Protein AF-A0A950HBX5-F1 (afdb_monomer_lite)

Secondary structure (DSSP, 8-state):
-EEEEEEE-SEEEETTEEEESEEEEEEE-PPTT----TT-EEEEEEEEE--B-TT-TTTTTB--EEEEEEEEETT-EEEEETTS-PPTTSPPPBSSPPPPPSSSEEEEEEEEE-TTT--BB----EEEEEEEEEETTEEEEEE-EE--B-TTSPTTPBPPEEE-TTT--EEE--S--TTSBPPP-S--EEEEEPBBSSSSSPB--EEEEE-SS--TTSB---EEEEEEEEETT--EEEEEEEEBSEEEEEHHHH-TT-BHHHHSSSEEEEEE----

Radius of gyration: 19.83 Å; chains: 1; bounding box: 47×41×53 Å

Structure (mmCIF, N/CA/C/O backbone):
data_AF-A0A950HBX5-F1
#
_entry.id   AF-A0A950HBX5-F1
#
loop_
_atom_site.group_PDB
_atom_site.id
_atom_site.type_symbol
_atom_site.label_atom_id
_atom_site.label_alt_id
_atom_site.label_comp_id
_atom_site.label_asym_id
_atom_site.label_entity_id
_atom_site.label_seq_id
_atom_site.pdbx_PDB_ins_code
_atom_site.Cartn_x
_atom_site.Cartn_y
_atom_site.Cartn_z
_atom_site.occupancy
_atom_site.B_iso_or_equiv
_atom_site.auth_seq_id
_atom_site.auth_comp_id
_atom_site.auth_asym_id
_atom_site.auth_atom_id
_atom_site.pdbx_PDB_model_num
ATOM 1 N N . MET A 1 1 ? -4.683 -5.533 9.668 1.00 95.00 1 MET A N 1
ATOM 2 C CA . MET A 1 1 ? -4.467 -4.352 8.797 1.00 95.00 1 MET A CA 1
ATOM 3 C C . MET A 1 1 ? -4.534 -4.767 7.333 1.00 95.00 1 MET A C 1
ATOM 5 O O . MET A 1 1 ? -4.384 -5.947 7.041 1.00 95.00 1 MET A O 1
ATOM 9 N N . ILE A 1 2 ? -4.772 -3.819 6.427 1.00 97.50 2 ILE A N 1
ATOM 10 C CA . ILE A 1 2 ? -4.785 -4.002 4.976 1.00 97.50 2 ILE A CA 1
ATOM 11 C C . ILE A 1 2 ? -4.008 -2.876 4.276 1.00 97.50 2 ILE A C 1
ATOM 13 O O . ILE A 1 2 ? -4.038 -1.735 4.736 1.00 97.50 2 ILE A O 1
ATOM 17 N N . VAL A 1 3 ? -3.317 -3.197 3.181 1.00 97.12 3 VAL A N 1
ATOM 18 C CA . VAL A 1 3 ? -2.520 -2.256 2.378 1.00 97.12 3 VAL A CA 1
ATOM 19 C C . VAL A 1 3 ? -2.940 -2.329 0.913 1.00 97.12 3 VAL A C 1
ATOM 21 O O . VAL A 1 3 ? -2.973 -3.405 0.317 1.00 97.12 3 VAL A O 1
ATOM 24 N N . PHE A 1 4 ? -3.208 -1.176 0.314 1.00 97.88 4 PHE A N 1
ATOM 25 C CA . PHE A 1 4 ? -3.409 -1.002 -1.119 1.00 97.88 4 PHE A CA 1
ATOM 26 C C . PHE A 1 4 ? -2.184 -0.268 -1.674 1.00 97.88 4 PHE A C 1
ATOM 28 O O . PHE A 1 4 ? -2.077 0.943 -1.476 1.00 97.88 4 PHE A O 1
ATOM 35 N N . PRO A 1 5 ? -1.253 -0.967 -2.346 1.00 95.62 5 PRO A N 1
ATOM 36 C CA . PRO A 1 5 ? 0.072 -0.431 -2.659 1.00 95.62 5 PRO A CA 1
ATOM 37 C C . PRO A 1 5 ? 0.081 0.748 -3.636 1.00 95.62 5 PRO A C 1
ATOM 39 O O . PRO A 1 5 ? 1.098 1.430 -3.738 1.00 95.62 5 PRO A O 1
ATOM 42 N N . LYS A 1 6 ? -1.008 0.990 -4.378 1.00 96.00 6 LYS A N 1
ATOM 43 C CA . LYS A 1 6 ? -1.057 2.062 -5.372 1.00 96.00 6 LYS A CA 1
ATOM 44 C C . LYS A 1 6 ? -2.466 2.596 -5.595 1.00 96.00 6 LYS A C 1
ATOM 46 O O . LYS A 1 6 ? -3.339 1.866 -6.037 1.00 96.00 6 LYS A O 1
ATOM 51 N N . PHE A 1 7 ? -2.657 3.898 -5.461 1.00 96.12 7 PHE A N 1
ATOM 52 C CA . PHE A 1 7 ? -3.798 4.592 -6.052 1.00 96.12 7 PHE A CA 1
ATOM 53 C C . PHE A 1 7 ? -3.341 5.611 -7.097 1.00 96.12 7 PHE A C 1
ATOM 55 O O . PHE A 1 7 ? -2.189 6.042 -7.134 1.00 96.12 7 PHE A O 1
ATOM 62 N N . ILE A 1 8 ? -4.276 6.003 -7.953 1.00 95.38 8 ILE A N 1
ATOM 63 C CA . ILE A 1 8 ? -4.164 7.064 -8.941 1.00 95.38 8 ILE A CA 1
ATOM 64 C C . ILE A 1 8 ? -5.437 7.903 -8.832 1.00 95.38 8 ILE A C 1
ATOM 66 O O . ILE A 1 8 ? -6.550 7.396 -8.985 1.00 95.38 8 ILE A O 1
ATOM 70 N N . ARG A 1 9 ? -5.276 9.199 -8.583 1.00 95.12 9 ARG A N 1
ATOM 71 C CA . ARG A 1 9 ? -6.380 10.160 -8.610 1.00 95.12 9 ARG A CA 1
ATOM 72 C C . ARG A 1 9 ? -6.791 10.522 -10.025 1.00 95.12 9 ARG A C 1
ATOM 74 O O . ARG A 1 9 ? -6.014 10.417 -10.975 1.00 95.12 9 ARG A O 1
ATOM 81 N N . GLY A 1 10 ? -7.997 11.047 -10.132 1.00 95.25 10 GLY A N 1
ATOM 82 C CA . GLY A 1 10 ? -8.627 11.523 -11.341 1.00 95.25 10 GLY A CA 1
ATOM 83 C C . GLY A 1 10 ? -9.557 10.484 -11.945 1.00 95.25 10 GLY A C 1
ATOM 84 O O . GLY A 1 10 ? -9.660 9.337 -11.514 1.00 95.25 10 GLY A O 1
ATOM 85 N N . THR A 1 11 ? -10.202 10.887 -13.030 1.00 95.19 11 THR A N 1
ATOM 86 C CA . THR A 1 11 ? -11.110 10.033 -13.788 1.00 95.19 11 THR A CA 1
ATOM 87 C C . THR A 1 11 ? -10.543 9.712 -15.167 1.00 95.19 11 THR A C 1
ATOM 89 O O . THR A 1 11 ? -9.654 10.393 -15.690 1.00 95.19 11 THR A O 1
ATOM 92 N N . VAL A 1 12 ? -11.053 8.637 -15.755 1.00 95.19 12 VAL A N 1
ATOM 93 C CA . VAL A 1 12 ? -10.886 8.270 -17.160 1.00 95.19 12 VAL A CA 1
ATOM 94 C C . VAL A 1 12 ? -12.251 7.954 -17.748 1.00 95.19 12 VAL A C 1
ATOM 96 O O . VAL A 1 12 ? -13.126 7.418 -17.073 1.00 95.19 12 VAL A O 1
ATOM 99 N N . THR A 1 13 ? -12.441 8.278 -19.020 1.00 94.94 13 THR A N 1
ATOM 100 C CA . THR A 1 13 ? -13.672 7.928 -19.727 1.00 94.94 13 THR A CA 1
ATOM 101 C C . THR A 1 13 ? -13.562 6.502 -20.249 1.00 94.94 13 THR A C 1
ATOM 103 O O . THR A 1 13 ? -12.791 6.263 -21.172 1.00 94.94 13 THR A O 1
ATOM 106 N N . VAL A 1 14 ? -14.336 5.574 -19.695 1.00 91.06 14 VAL A N 1
ATOM 107 C CA . VAL A 1 14 ? -14.451 4.187 -20.174 1.00 91.06 14 VAL A CA 1
ATOM 108 C C . VAL A 1 14 ? -15.831 4.031 -20.792 1.00 91.06 14 VAL A C 1
ATOM 110 O O . VAL A 1 14 ? -16.825 4.352 -20.148 1.00 91.06 14 VAL A O 1
ATOM 113 N N . ASP A 1 15 ? -15.894 3.633 -22.063 1.00 89.88 15 ASP A N 1
ATOM 114 C CA . ASP A 1 15 ? -17.153 3.465 -22.809 1.00 89.88 15 ASP A CA 1
ATOM 115 C C . ASP A 1 15 ? -18.103 4.680 -22.726 1.00 89.88 15 ASP A C 1
ATOM 117 O O . ASP A 1 15 ? -19.323 4.558 -22.650 1.00 89.88 15 ASP A O 1
ATOM 121 N N . GLY A 1 16 ? -17.532 5.890 -22.727 1.00 89.56 16 GLY A N 1
ATOM 122 C CA . GLY A 1 16 ? -18.283 7.147 -22.631 1.00 89.56 16 GLY A CA 1
ATOM 123 C C . GLY A 1 16 ? -18.672 7.569 -21.208 1.00 89.56 16 GLY A C 1
ATOM 124 O O . GLY A 1 16 ? -19.253 8.640 -21.043 1.00 89.56 16 GLY A O 1
ATOM 125 N N . VAL A 1 17 ? -18.315 6.791 -20.182 1.00 90.75 17 VAL A N 1
ATOM 126 C CA . VAL A 1 17 ? -18.619 7.068 -18.770 1.00 90.75 17 VAL A CA 1
ATOM 127 C C . VAL A 1 17 ? -17.358 7.483 -18.016 1.00 90.75 17 VAL A C 1
ATOM 129 O O . VAL A 1 17 ? -16.352 6.772 -18.008 1.00 90.75 17 VAL A O 1
ATOM 132 N N . ALA A 1 18 ? -17.410 8.638 -17.348 1.00 92.81 18 ALA A N 1
ATOM 133 C CA . ALA A 1 18 ? -16.345 9.067 -16.448 1.00 92.81 18 ALA A CA 1
ATOM 134 C C . ALA A 1 18 ? -16.272 8.120 -15.242 1.00 92.81 18 ALA A C 1
ATOM 136 O O . ALA A 1 18 ? -17.212 8.020 -14.456 1.00 92.81 18 ALA A O 1
ATOM 137 N N . THR A 1 19 ? -15.147 7.428 -15.115 1.00 93.69 19 THR A N 1
ATOM 138 C CA . THR A 1 19 ? -14.901 6.391 -14.113 1.00 93.69 19 THR A CA 1
ATOM 139 C C . THR A 1 19 ? -13.634 6.743 -13.332 1.00 93.69 19 THR A C 1
ATOM 141 O O . THR A 1 19 ? -12.687 7.247 -13.941 1.00 93.69 19 THR A O 1
ATOM 144 N N . PRO A 1 20 ? -13.559 6.498 -12.012 1.00 95.81 20 PRO A N 1
ATOM 145 C CA . PRO A 1 20 ? -12.334 6.731 -11.254 1.00 95.81 20 PRO A CA 1
ATOM 146 C C . PRO A 1 20 ? -11.140 5.949 -11.816 1.00 95.81 20 PRO A C 1
ATOM 148 O O . PRO A 1 20 ? -11.266 4.782 -12.209 1.00 95.81 20 PRO A O 1
ATOM 151 N N . ARG A 1 21 ? -9.963 6.581 -11.811 1.00 96.81 21 ARG A N 1
ATOM 152 C CA . ARG A 1 21 ? -8.683 5.930 -12.128 1.00 96.81 21 ARG A CA 1
ATOM 153 C C . ARG A 1 21 ? -8.312 4.875 -11.100 1.00 96.81 21 ARG A C 1
ATOM 155 O O . ARG A 1 21 ? -7.660 3.903 -11.462 1.00 96.81 21 ARG A O 1
ATOM 162 N N . THR A 1 22 ? -8.767 5.033 -9.862 1.00 97.38 22 THR A N 1
ATOM 163 C CA . THR A 1 22 ? -8.689 4.000 -8.834 1.00 97.38 22 THR A CA 1
ATOM 164 C C . THR A 1 22 ? -10.029 3.831 -8.153 1.00 97.38 22 THR A C 1
ATOM 166 O O . THR A 1 22 ? -10.602 4.783 -7.625 1.00 97.38 22 THR A O 1
ATOM 169 N N . GLU A 1 23 ? -10.495 2.595 -8.145 1.00 97.00 23 GLU A N 1
ATOM 170 C CA . GLU A 1 23 ? -11.646 2.131 -7.388 1.00 97.00 23 GLU A CA 1
ATOM 171 C C . GLU A 1 23 ? -11.140 1.118 -6.368 1.00 97.00 23 GLU A C 1
ATOM 173 O O . GLU A 1 23 ? -10.438 0.182 -6.740 1.00 97.00 23 GLU A O 1
ATOM 178 N N . ILE A 1 24 ? -11.428 1.357 -5.094 1.00 98.19 24 ILE A N 1
ATOM 179 C CA . ILE A 1 24 ? -10.986 0.540 -3.967 1.00 98.19 24 ILE A CA 1
ATOM 180 C C . ILE A 1 24 ? -12.208 -0.117 -3.359 1.00 98.19 24 ILE A C 1
ATOM 182 O O . ILE A 1 24 ? -13.165 0.567 -2.992 1.00 98.19 24 ILE A O 1
ATOM 186 N N . GLU A 1 25 ? -12.137 -1.431 -3.206 1.00 97.56 25 GLU A N 1
ATOM 187 C CA . GLU A 1 25 ? -13.102 -2.216 -2.464 1.00 97.56 25 GLU A CA 1
ATOM 188 C C . GLU A 1 25 ? -12.449 -2.759 -1.192 1.00 97.56 25 GLU A C 1
ATOM 190 O O . GLU A 1 25 ? -11.416 -3.431 -1.228 1.00 97.56 25 GLU A O 1
ATOM 195 N N . VAL A 1 26 ? -13.081 -2.495 -0.049 1.00 97.88 26 VAL A N 1
ATOM 196 C CA . VAL A 1 26 ? -12.752 -3.144 1.220 1.00 97.88 26 VAL A CA 1
ATOM 197 C C . VAL A 1 26 ? -13.919 -4.006 1.671 1.00 97.88 26 VAL A C 1
ATOM 199 O O . VAL A 1 26 ? -15.072 -3.573 1.706 1.00 97.88 26 VAL A O 1
ATOM 202 N N . GLY A 1 27 ? -13.606 -5.237 2.043 1.00 97.19 27 GLY A N 1
ATOM 203 C CA . GLY A 1 27 ? -14.514 -6.178 2.664 1.00 97.19 27 GLY A CA 1
ATOM 204 C C . GLY A 1 27 ? -14.033 -6.589 4.048 1.00 97.19 27 GLY A C 1
ATOM 205 O O . GLY A 1 27 ? -12.861 -6.458 4.410 1.00 97.19 27 GLY A O 1
ATOM 206 N N . VAL A 1 28 ? -14.966 -7.127 4.820 1.00 97.50 28 VAL A N 1
ATOM 207 C CA . VAL A 1 28 ? -14.691 -7.680 6.143 1.00 97.50 28 VAL A CA 1
ATOM 208 C C . VAL A 1 28 ? -15.162 -9.122 6.170 1.00 97.50 28 VAL A C 1
ATOM 210 O O . VAL A 1 28 ? -16.315 -9.420 5.872 1.00 97.50 28 VAL A O 1
ATOM 213 N N . VAL A 1 29 ? -14.285 -10.023 6.584 1.00 96.81 29 VAL A N 1
ATOM 214 C CA . VAL A 1 29 ? -14.613 -11.409 6.914 1.00 96.81 29 VAL A CA 1
ATOM 215 C C . VAL A 1 29 ? -14.463 -11.620 8.414 1.00 96.81 29 VAL A C 1
ATOM 217 O O . VAL A 1 29 ? -13.740 -10.886 9.087 1.00 96.81 29 VAL A O 1
ATOM 220 N N . CYS A 1 30 ? -15.156 -12.618 8.959 1.00 96.44 30 CYS A N 1
ATOM 221 C CA . CYS A 1 30 ? -14.910 -13.006 10.341 1.00 96.44 30 CYS A CA 1
ATOM 222 C C . CYS A 1 30 ? -13.496 -13.609 10.451 1.00 96.44 30 CYS A C 1
ATOM 224 O O . CYS A 1 30 ? -13.203 -14.536 9.689 1.00 96.44 30 CYS A O 1
ATOM 226 N N . PRO A 1 31 ? -12.623 -13.115 11.352 1.00 95.81 31 PRO A N 1
ATOM 227 C CA . PRO A 1 31 ? -11.281 -13.663 11.513 1.00 95.81 31 PRO A CA 1
ATOM 228 C C . PRO A 1 31 ? -11.307 -15.164 11.824 1.00 95.81 31 PRO A C 1
ATOM 230 O O . PRO A 1 31 ? -12.209 -15.665 12.504 1.00 95.81 31 PRO A O 1
ATOM 233 N N . GLN A 1 32 ? -10.306 -15.897 11.339 1.00 92.56 32 GLN A N 1
ATOM 234 C CA . GLN A 1 32 ? -10.240 -17.345 11.525 1.00 92.56 32 GLN A CA 1
ATOM 235 C C . GLN A 1 32 ? -10.211 -17.712 13.019 1.00 92.56 32 GLN A C 1
ATOM 237 O O . GLN A 1 32 ? -9.460 -17.137 13.801 1.00 92.56 32 GLN A O 1
ATOM 242 N N . GLY A 1 33 ? -11.027 -18.692 13.417 1.00 90.69 33 GLY A N 1
ATOM 243 C CA . GLY A 1 33 ? -11.113 -19.146 14.811 1.00 90.69 33 GLY A CA 1
ATOM 244 C C . GLY A 1 33 ? -11.928 -18.234 15.735 1.00 90.69 33 GLY A C 1
ATOM 245 O O . GLY A 1 33 ? -12.054 -18.533 16.920 1.00 90.69 33 GLY A O 1
ATOM 246 N N . VAL A 1 34 ? -12.517 -17.157 15.208 1.00 93.81 34 VAL A N 1
ATOM 247 C CA . VAL A 1 34 ? -13.404 -16.248 15.941 1.00 93.81 34 VAL A CA 1
ATOM 248 C C . VAL A 1 34 ? -14.857 -16.525 15.550 1.00 93.81 34 VAL A C 1
ATOM 250 O O . VAL A 1 34 ? -15.155 -16.903 14.421 1.00 93.81 34 VAL A O 1
ATOM 253 N N . THR A 1 35 ? -15.784 -16.344 16.492 1.00 94.50 35 THR A N 1
ATOM 254 C CA . THR A 1 35 ? -17.222 -16.285 16.193 1.00 94.50 35 THR A CA 1
ATOM 255 C C . THR A 1 35 ? -17.649 -14.826 16.149 1.00 94.50 35 THR A C 1
ATOM 257 O O . THR A 1 35 ? -17.539 -14.127 17.155 1.00 94.50 35 THR A O 1
ATOM 260 N N . CYS A 1 36 ? -18.141 -14.372 15.000 1.00 94.44 36 CYS A N 1
ATOM 261 C CA . CYS A 1 36 ? -18.625 -13.008 14.823 1.00 94.44 36 CYS A CA 1
ATOM 262 C C . CYS A 1 36 ? -20.157 -12.993 14.774 1.00 94.44 36 CYS A C 1
ATOM 264 O O . CYS A 1 36 ? -20.738 -13.818 14.062 1.00 94.44 36 CYS A O 1
ATOM 266 N N . PRO A 1 37 ? -20.825 -12.065 15.478 1.00 94.06 37 PRO A N 1
ATOM 267 C CA . PRO A 1 37 ? -22.237 -11.799 15.256 1.00 94.06 37 PRO A CA 1
ATOM 268 C C . PRO A 1 37 ? -22.506 -11.399 13.804 1.00 94.06 37 PRO A C 1
ATOM 270 O O . PRO A 1 37 ? -21.704 -10.705 13.169 1.00 94.06 37 PRO A O 1
ATOM 273 N N . GLU A 1 38 ? -23.666 -11.805 13.294 1.00 88.94 38 GLU A N 1
ATOM 274 C CA . GLU A 1 38 ? -24.151 -11.335 12.001 1.00 88.94 38 GLU A CA 1
ATOM 275 C C . GLU A 1 38 ? -24.260 -9.804 12.015 1.00 88.94 38 GLU A C 1
ATOM 277 O O . GLU A 1 38 ? -24.690 -9.209 13.006 1.00 88.94 38 GLU A O 1
ATOM 282 N N . HIS A 1 39 ? -23.820 -9.162 10.931 1.00 91.00 39 HIS A N 1
ATOM 283 C CA . HIS A 1 39 ? -23.792 -7.704 10.795 1.00 91.00 39 HIS A CA 1
ATOM 284 C C . HIS A 1 39 ? -23.031 -6.953 11.901 1.00 91.00 39 HIS A C 1
ATOM 286 O O . HIS A 1 39 ? -23.275 -5.762 12.100 1.00 91.00 39 HIS A O 1
ATOM 292 N N . GLN A 1 40 ? -22.084 -7.597 12.599 1.00 94.94 40 GLN A N 1
ATOM 293 C CA . GLN A 1 40 ? -21.235 -6.900 13.566 1.00 94.94 40 GLN A CA 1
ATOM 294 C C . GLN A 1 40 ? -20.575 -5.680 12.892 1.00 94.94 40 GLN A C 1
ATOM 296 O O . GLN A 1 40 ? -19.853 -5.872 11.909 1.00 94.94 40 GLN A O 1
ATOM 301 N N . PRO A 1 41 ? -20.792 -4.449 13.396 1.00 95.88 41 PRO A N 1
ATOM 302 C CA . PRO A 1 41 ? -20.221 -3.251 12.801 1.00 95.88 41 PRO A CA 1
ATOM 303 C C . PRO A 1 41 ? -18.712 -3.201 13.044 1.00 95.88 41 PRO A C 1
ATOM 305 O O . PRO A 1 41 ? -18.248 -3.403 14.167 1.00 95.88 41 PRO A O 1
ATOM 308 N N . ILE A 1 42 ? -17.959 -2.896 11.991 1.00 97.50 42 ILE A N 1
ATOM 309 C CA . ILE A 1 42 ? -16.509 -2.723 11.996 1.00 97.50 42 ILE A CA 1
ATOM 310 C C . ILE A 1 42 ? -16.195 -1.297 11.543 1.00 97.50 42 ILE A C 1
ATOM 312 O O . ILE A 1 42 ? -16.573 -0.892 10.442 1.00 97.50 42 ILE A O 1
ATOM 316 N N . LYS A 1 43 ? -15.493 -0.550 12.400 1.00 98.06 43 LYS A N 1
ATOM 317 C CA . LYS A 1 43 ? -14.964 0.782 12.095 1.00 98.06 43 LYS A CA 1
ATOM 318 C C . LYS A 1 43 ? -13.508 0.643 11.656 1.00 98.06 43 LYS A C 1
ATOM 320 O O . LYS A 1 43 ? -12.679 0.129 12.406 1.00 98.06 43 LYS A O 1
ATOM 325 N N . ILE A 1 44 ? -13.209 1.074 10.440 1.00 98.25 44 ILE A N 1
ATOM 326 C CA . ILE A 1 44 ? -11.888 0.996 9.821 1.00 98.25 44 ILE A CA 1
ATOM 327 C C . ILE A 1 44 ? -11.356 2.418 9.697 1.00 98.25 44 ILE A C 1
ATOM 329 O O . ILE A 1 44 ? -12.029 3.269 9.120 1.00 98.25 44 ILE A O 1
ATOM 333 N N . ARG A 1 45 ? -10.160 2.668 10.222 1.00 97.62 45 ARG A N 1
ATOM 334 C CA . ARG A 1 45 ? -9.407 3.886 9.946 1.00 97.62 45 ARG A CA 1
ATOM 335 C C . ARG A 1 45 ? -8.508 3.652 8.749 1.00 97.62 45 ARG A C 1
ATOM 337 O O . ARG A 1 45 ? -7.810 2.640 8.702 1.00 97.62 45 ARG A O 1
ATOM 344 N N . PHE A 1 46 ? -8.541 4.582 7.811 1.00 97.19 46 PHE A N 1
ATOM 345 C CA . PHE A 1 46 ? -7.719 4.599 6.618 1.00 97.19 46 PHE A CA 1
ATOM 346 C C . PHE A 1 46 ? -6.835 5.838 6.582 1.00 97.19 46 PHE A C 1
ATOM 348 O O . PHE A 1 46 ? -7.250 6.906 7.026 1.00 97.19 46 PHE A O 1
ATOM 355 N N . HIS A 1 47 ? -5.653 5.684 5.991 1.00 94.19 47 HIS A N 1
ATOM 356 C CA . HIS A 1 47 ? -4.724 6.773 5.714 1.00 94.19 47 HIS A CA 1
ATOM 357 C C . HIS A 1 47 ? -4.356 6.755 4.237 1.00 94.19 47 HIS A C 1
ATOM 359 O O . HIS A 1 47 ? -3.782 5.777 3.745 1.00 94.19 47 HIS A O 1
ATOM 365 N N . TRP A 1 48 ? -4.679 7.839 3.530 1.00 95.50 48 TRP A N 1
ATOM 366 C CA . TRP A 1 48 ? -4.010 8.136 2.268 1.00 95.50 48 TRP A CA 1
ATOM 367 C C . TRP A 1 48 ? -2.577 8.519 2.581 1.00 95.50 48 TRP A C 1
ATOM 369 O O . TRP A 1 48 ? -2.382 9.447 3.357 1.00 95.50 48 TRP A O 1
ATOM 379 N N . VAL A 1 49 ? -1.602 7.857 1.964 1.00 93.12 49 VAL A N 1
ATOM 380 C CA . VAL A 1 49 ? -0.193 8.206 2.133 1.00 93.12 49 VAL A CA 1
ATOM 381 C C . VAL A 1 49 ? 0.395 8.623 0.798 1.00 93.12 49 VAL A C 1
ATOM 383 O O . VAL A 1 49 ? 0.348 7.893 -0.198 1.00 93.12 49 VAL A O 1
ATOM 386 N N . CYS A 1 50 ? 0.946 9.829 0.789 1.00 88.94 50 CYS A N 1
ATOM 387 C CA . CYS A 1 50 ? 1.579 10.423 -0.367 1.00 88.94 50 CYS A CA 1
ATOM 388 C C . CYS A 1 50 ? 3.090 10.236 -0.316 1.00 88.94 50 CYS A C 1
ATOM 390 O O . CYS A 1 50 ? 3.745 10.661 0.636 1.00 88.94 50 CYS A O 1
ATOM 392 N N . GLY A 1 51 ? 3.626 9.644 -1.381 1.00 75.75 51 GLY A N 1
ATOM 393 C CA . GLY A 1 51 ? 5.060 9.615 -1.626 1.00 75.75 51 GLY A CA 1
ATOM 394 C C . GLY A 1 51 ? 5.610 10.991 -1.977 1.00 75.75 51 GLY A C 1
ATOM 395 O O . GLY A 1 51 ? 4.880 11.896 -2.397 1.00 75.75 51 GLY A O 1
ATOM 396 N N . THR A 1 52 ? 6.917 11.135 -1.829 1.00 68.94 52 THR A N 1
ATOM 397 C CA . THR A 1 52 ? 7.656 12.336 -2.207 1.00 68.94 52 THR A CA 1
ATOM 398 C C . THR A 1 52 ? 9.030 11.932 -2.737 1.00 68.94 52 THR A C 1
ATOM 400 O O . THR A 1 52 ? 9.585 10.918 -2.334 1.00 68.94 52 THR A O 1
ATOM 403 N N . THR A 1 53 ? 9.564 12.718 -3.670 1.00 59.41 53 THR A N 1
ATOM 404 C CA . THR A 1 53 ? 10.889 12.507 -4.270 1.00 59.41 53 THR A CA 1
ATOM 405 C C . THR A 1 53 ? 11.861 13.562 -3.752 1.00 59.41 53 THR A C 1
ATOM 407 O O . THR A 1 53 ? 11.472 14.725 -3.596 1.00 59.41 53 THR A O 1
ATOM 410 N N . GLU A 1 54 ? 13.139 13.215 -3.593 1.00 54.12 54 GLU A N 1
ATOM 411 C CA . GLU A 1 54 ? 14.192 14.112 -3.080 1.00 54.12 54 GLU A CA 1
ATOM 412 C C . GLU A 1 54 ? 14.445 15.387 -3.906 1.00 54.12 54 GLU A C 1
ATOM 414 O O . GLU A 1 54 ? 15.106 16.315 -3.440 1.00 54.12 54 GLU A O 1
ATOM 419 N N . ALA A 1 55 ? 13.871 15.499 -5.108 1.00 52.56 55 ALA A N 1
ATOM 420 C CA . ALA A 1 55 ? 14.068 16.631 -6.014 1.00 52.56 55 ALA A CA 1
ATOM 421 C C . ALA A 1 55 ? 13.664 18.012 -5.439 1.00 52.56 55 ALA A C 1
ATOM 423 O O . ALA A 1 55 ? 13.940 19.035 -6.067 1.00 52.56 55 ALA A O 1
ATOM 424 N N . ASN A 1 56 ? 13.030 18.081 -4.258 1.00 49.28 56 ASN A N 1
ATOM 425 C CA . ASN A 1 56 ? 12.681 19.340 -3.597 1.00 49.28 56 ASN A CA 1
ATOM 426 C C . ASN A 1 56 ? 12.984 19.347 -2.083 1.00 49.28 56 ASN A C 1
ATOM 428 O O . ASN A 1 56 ? 12.083 19.231 -1.254 1.00 49.28 56 ASN A O 1
ATOM 432 N N . LEU A 1 57 ? 14.256 19.559 -1.729 1.00 51.97 57 LEU A N 1
ATOM 433 C CA . LEU A 1 57 ? 14.818 19.547 -0.362 1.00 51.97 57 LEU A CA 1
ATOM 434 C C . LEU A 1 57 ? 14.050 20.354 0.708 1.00 51.97 57 LEU A C 1
ATOM 436 O O . LEU A 1 57 ? 14.190 20.079 1.896 1.00 51.97 57 LEU A O 1
ATOM 440 N N . ALA A 1 58 ? 13.250 21.356 0.329 1.00 50.75 58 ALA A N 1
ATOM 441 C CA . ALA A 1 58 ? 12.494 22.176 1.282 1.00 50.75 58 ALA A CA 1
ATOM 442 C C . ALA A 1 58 ? 11.209 21.496 1.807 1.00 50.75 58 ALA A C 1
ATOM 444 O O . ALA A 1 58 ? 10.622 21.970 2.778 1.00 50.75 58 ALA A O 1
ATOM 445 N N . GLY A 1 59 ? 10.774 20.396 1.181 1.00 53.16 59 GLY A N 1
ATOM 446 C CA . GLY A 1 59 ? 9.592 19.625 1.581 1.00 53.16 59 GLY A CA 1
ATOM 447 C C . GLY A 1 59 ? 9.643 18.139 1.212 1.00 53.16 59 GLY A C 1
ATOM 448 O O . GLY A 1 59 ? 8.656 17.444 1.436 1.00 53.16 59 GLY A O 1
ATOM 449 N N . SER A 1 60 ? 10.763 17.645 0.668 1.00 62.81 60 SER A N 1
ATOM 450 C CA . SER A 1 60 ? 10.854 16.309 0.066 1.00 62.81 60 SER A CA 1
ATOM 451 C C . SER A 1 60 ? 10.814 15.155 1.052 1.00 62.81 60 SER A C 1
ATOM 453 O O . SER A 1 60 ? 10.689 14.025 0.606 1.00 62.81 60 SER A O 1
ATOM 455 N N . PHE A 1 61 ? 10.924 15.415 2.355 1.00 75.44 61 PHE A N 1
ATOM 456 C CA . PHE A 1 61 ? 10.921 14.373 3.386 1.00 75.44 61 PHE A CA 1
ATOM 457 C C . PHE A 1 61 ? 9.559 14.193 4.057 1.00 75.44 61 PHE A C 1
ATOM 459 O O . PHE A 1 61 ? 9.392 13.276 4.854 1.00 75.44 61 PHE A O 1
ATOM 466 N N . VAL A 1 62 ? 8.588 15.075 3.790 1.00 81.81 62 VAL A N 1
ATOM 467 C CA . VAL A 1 62 ? 7.286 15.020 4.461 1.00 81.81 62 VAL A CA 1
ATOM 468 C C . VAL A 1 62 ? 6.312 14.187 3.649 1.00 81.81 62 VAL A C 1
ATOM 470 O O . VAL A 1 62 ? 5.918 14.567 2.546 1.00 81.81 62 VAL A O 1
ATOM 473 N N . CYS A 1 63 ? 5.867 13.088 4.245 1.00 84.56 63 CYS A N 1
ATOM 474 C CA . CYS A 1 63 ? 4.839 12.238 3.670 1.00 84.56 63 CYS A CA 1
ATOM 475 C C . CYS A 1 63 ? 3.491 12.757 4.131 1.00 84.56 63 CYS A C 1
ATOM 477 O O . CYS A 1 63 ? 3.136 12.687 5.310 1.00 84.56 63 CYS A O 1
ATOM 479 N N . LYS A 1 64 ? 2.790 13.384 3.189 1.00 85.62 64 LYS A N 1
ATOM 480 C CA . LYS A 1 64 ? 1.461 13.922 3.440 1.00 85.62 64 LYS A CA 1
ATOM 481 C C . LYS A 1 64 ? 0.492 12.781 3.659 1.00 85.62 64 LYS A C 1
ATOM 483 O O . LYS A 1 64 ? 0.461 11.836 2.867 1.00 85.62 64 LYS A O 1
ATOM 488 N N . GLU A 1 65 ? -0.305 12.914 4.705 1.00 85.69 65 GLU A N 1
ATOM 489 C CA . GLU A 1 65 ? -1.297 11.917 5.057 1.00 85.69 65 GLU A CA 1
ATOM 490 C C . GLU A 1 65 ? -2.644 12.538 5.371 1.00 85.69 65 GLU A C 1
ATOM 492 O O . GLU A 1 65 ? -2.739 13.612 5.971 1.00 85.69 65 GLU A O 1
ATOM 497 N N . THR A 1 66 ? -3.697 11.834 4.970 1.00 91.44 66 THR A N 1
ATOM 498 C CA . THR A 1 66 ? -5.071 12.217 5.278 1.00 91.44 66 THR A CA 1
ATOM 499 C C . THR A 1 66 ? -5.846 11.023 5.787 1.00 91.44 66 THR A C 1
ATOM 501 O O . THR A 1 66 ? -6.036 10.032 5.074 1.00 91.44 66 THR A O 1
ATOM 504 N N . ASP A 1 67 ? -6.336 11.179 7.008 1.00 93.50 67 ASP A N 1
ATOM 505 C CA . ASP A 1 67 ? -7.064 10.155 7.732 1.00 93.50 67 ASP A CA 1
ATOM 506 C C . ASP A 1 67 ? -8.552 10.240 7.414 1.00 93.50 67 ASP A C 1
ATOM 508 O O . ASP A 1 67 ? -9.131 11.325 7.279 1.00 93.50 67 ASP A O 1
ATOM 512 N N . PHE A 1 68 ? -9.203 9.087 7.361 1.00 96.38 68 PHE A N 1
ATOM 513 C CA . PHE A 1 68 ? -10.654 9.004 7.337 1.00 96.38 68 PHE A CA 1
ATOM 514 C C . PHE A 1 68 ? -11.131 7.670 7.886 1.00 96.38 68 PHE A C 1
ATOM 516 O O . PHE A 1 68 ? -10.424 6.666 7.857 1.00 96.38 68 PHE A O 1
ATOM 523 N N . ASP A 1 69 ? -12.370 7.660 8.361 1.00 97.69 69 ASP A N 1
ATOM 524 C CA . ASP A 1 69 ? -12.992 6.456 8.884 1.00 97.69 69 ASP A CA 1
ATOM 525 C C . ASP A 1 69 ? -14.036 5.934 7.894 1.00 97.69 69 ASP A C 1
ATOM 527 O O . ASP A 1 69 ? -14.792 6.699 7.293 1.00 97.69 69 ASP A O 1
ATOM 531 N N . VAL A 1 70 ? -14.101 4.614 7.769 1.00 97.19 70 VAL A N 1
ATOM 532 C CA . VAL A 1 70 ? -15.121 3.884 7.020 1.00 97.19 70 VAL A CA 1
ATOM 533 C C . VAL A 1 70 ? -15.758 2.863 7.946 1.00 97.19 70 VAL A C 1
ATOM 535 O O . VAL A 1 70 ? -15.067 2.102 8.622 1.00 97.19 70 VAL A O 1
ATOM 538 N N . THR A 1 71 ? -17.083 2.801 7.945 1.00 97.06 71 THR A N 1
ATOM 539 C CA . THR A 1 71 ? -17.827 1.773 8.675 1.00 97.06 71 THR A CA 1
ATOM 540 C C . THR A 1 71 ? -18.424 0.765 7.705 1.00 97.06 71 THR A C 1
ATOM 542 O O . THR A 1 71 ? -19.075 1.127 6.726 1.00 97.06 71 THR A O 1
ATOM 545 N N . THR A 1 72 ? -18.243 -0.513 8.017 1.00 96.06 72 THR A N 1
ATOM 546 C CA . THR A 1 72 ? -18.912 -1.635 7.351 1.00 96.06 72 THR A CA 1
ATOM 547 C C . THR A 1 72 ? -19.321 -2.675 8.392 1.00 96.06 72 THR A C 1
ATOM 549 O O . THR A 1 72 ? -19.278 -2.400 9.590 1.00 96.06 72 THR A O 1
ATOM 552 N N . SER A 1 73 ? -19.745 -3.859 7.973 1.00 96.62 73 SER A N 1
ATOM 553 C CA . SER A 1 73 ? -20.035 -4.971 8.873 1.00 96.62 73 SER A CA 1
ATOM 554 C C . SER A 1 73 ? -19.256 -6.215 8.484 1.00 96.62 73 SER A C 1
ATOM 556 O O . SER A 1 73 ? -18.774 -6.316 7.360 1.00 96.62 73 SER A O 1
ATOM 558 N N . VAL A 1 74 ? -19.190 -7.204 9.371 1.00 96.44 74 VAL A N 1
ATOM 559 C CA . VAL A 1 74 ? -18.745 -8.553 8.991 1.00 96.44 74 VAL A CA 1
ATOM 560 C C . VAL A 1 74 ? -19.589 -9.062 7.814 1.00 96.44 74 VAL A C 1
ATOM 562 O O . VAL A 1 74 ? -20.811 -8.915 7.811 1.00 96.44 74 VAL A O 1
ATOM 565 N N . PHE A 1 75 ? -18.908 -9.586 6.792 1.00 95.00 75 PHE A N 1
ATOM 566 C CA . PHE A 1 75 ? -19.415 -9.948 5.459 1.00 95.00 75 PHE A CA 1
ATOM 567 C C . PHE A 1 75 ? -19.971 -8.788 4.617 1.00 95.00 75 PHE A C 1
ATOM 569 O O . PHE A 1 75 ? -20.540 -9.008 3.549 1.00 95.00 75 PHE A O 1
ATOM 576 N N . GLY A 1 76 ? -19.784 -7.551 5.075 1.00 94.50 76 GLY A N 1
ATOM 577 C CA . GLY A 1 76 ? -20.071 -6.333 4.333 1.00 94.50 76 GLY A CA 1
ATOM 578 C C . GLY A 1 76 ? -18.911 -5.917 3.430 1.00 94.50 76 GLY A C 1
ATOM 579 O O . GLY A 1 76 ? -17.774 -6.377 3.577 1.00 94.50 76 GLY A O 1
ATOM 580 N N . LYS A 1 77 ? -19.225 -5.021 2.491 1.00 94.50 77 LYS A N 1
ATOM 581 C CA . LYS A 1 77 ? -18.277 -4.404 1.561 1.00 94.50 77 LYS A CA 1
ATOM 582 C C . LYS A 1 77 ? -18.533 -2.909 1.447 1.00 94.50 77 LYS A C 1
ATOM 584 O O . LYS A 1 77 ? -19.668 -2.460 1.605 1.00 94.50 77 LYS A O 1
ATOM 589 N N . VAL A 1 78 ? -17.480 -2.154 1.169 1.00 95.94 78 VAL A N 1
ATOM 590 C CA . VAL A 1 78 ? -17.531 -0.721 0.881 1.00 95.94 78 VAL A CA 1
ATOM 591 C C . VAL A 1 78 ? -16.628 -0.440 -0.307 1.00 95.94 78 VAL A C 1
ATOM 593 O O . VAL A 1 78 ? -15.514 -0.954 -0.368 1.00 95.94 78 VAL A O 1
ATOM 596 N N . VAL A 1 79 ? -17.111 0.396 -1.224 1.00 97.00 79 VAL A N 1
ATOM 597 C CA . VAL A 1 79 ? -16.374 0.813 -2.418 1.00 97.00 79 VAL A CA 1
ATOM 598 C C . VAL A 1 79 ? -16.199 2.329 -2.393 1.00 97.00 79 VAL A C 1
ATOM 600 O O . VAL A 1 79 ? -17.164 3.060 -2.161 1.00 97.00 79 VAL A O 1
ATOM 603 N N . PHE A 1 80 ? -14.980 2.811 -2.626 1.00 97.38 80 PHE A N 1
ATOM 604 C CA . PHE A 1 80 ? -14.647 4.238 -2.679 1.00 97.38 80 PHE A CA 1
ATOM 605 C C . PHE A 1 80 ? -13.477 4.523 -3.634 1.00 97.38 80 PHE A C 1
ATOM 607 O O . PHE A 1 80 ? -12.903 3.612 -4.222 1.00 97.38 80 PHE A O 1
ATOM 614 N N . ASN A 1 81 ? -13.145 5.801 -3.842 1.00 96.75 81 ASN A N 1
ATOM 615 C CA . ASN A 1 81 ? -12.046 6.235 -4.712 1.00 96.75 81 ASN A CA 1
ATOM 616 C C . ASN A 1 81 ? -11.160 7.285 -4.028 1.00 96.75 81 ASN A C 1
ATOM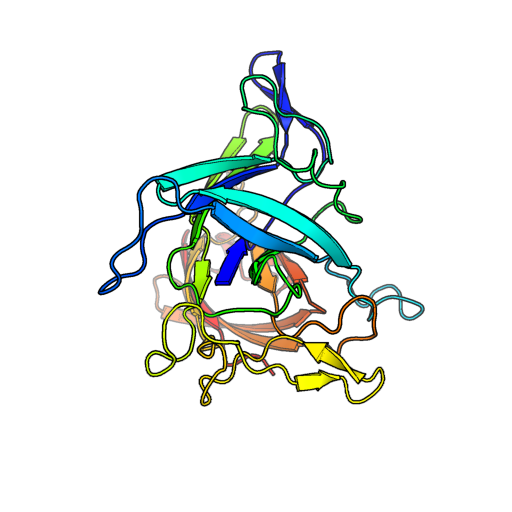 618 O O . ASN A 1 81 ? -11.524 7.852 -2.999 1.00 96.75 81 ASN A O 1
ATOM 622 N N . ALA A 1 82 ? -10.011 7.564 -4.644 1.00 95.69 82 ALA A N 1
ATOM 623 C CA . ALA A 1 82 ? -9.044 8.553 -4.165 1.00 95.69 82 ALA A CA 1
ATOM 624 C C . ALA A 1 82 ? -9.411 10.016 -4.506 1.00 95.69 82 ALA A C 1
ATOM 626 O O . ALA A 1 82 ? -8.696 10.936 -4.109 1.00 95.69 82 ALA A O 1
ATOM 627 N N . ASP A 1 83 ? -10.504 10.266 -5.236 1.00 94.94 83 ASP A N 1
ATOM 628 C CA . ASP A 1 83 ? -10.935 11.615 -5.639 1.00 94.94 83 ASP A CA 1
ATOM 629 C C . ASP A 1 83 ? -11.902 12.275 -4.663 1.00 94.94 83 ASP A C 1
ATOM 631 O O . ASP A 1 83 ? -12.267 13.436 -4.850 1.00 94.94 83 ASP A O 1
ATOM 635 N N . GLY A 1 84 ? -12.320 11.548 -3.630 1.00 92.94 84 GLY A N 1
ATOM 636 C CA . GLY A 1 84 ? -13.267 12.030 -2.634 1.00 92.94 84 GLY A CA 1
ATOM 637 C C . GLY A 1 84 ? -14.655 12.305 -3.205 1.00 92.94 84 GLY A C 1
ATOM 638 O O . GLY A 1 84 ? -15.354 13.220 -2.771 1.00 92.94 84 GLY A O 1
ATOM 639 N N . THR A 1 85 ? -15.054 11.523 -4.209 1.00 93.56 85 THR A N 1
ATOM 640 C CA . THR A 1 85 ? -16.367 11.629 -4.853 1.00 93.56 85 THR A CA 1
ATOM 641 C C . THR A 1 85 ? -17.123 10.306 -4.747 1.00 93.56 85 THR A C 1
ATOM 643 O O . THR A 1 85 ? -16.498 9.244 -4.772 1.00 93.56 85 THR A O 1
ATOM 646 N N . PRO A 1 86 ? -18.464 10.319 -4.634 1.00 91.81 86 PRO A N 1
ATOM 647 C CA . PRO A 1 86 ? -19.247 9.089 -4.688 1.00 91.81 86 PRO A CA 1
ATOM 648 C C . PRO A 1 86 ? -19.060 8.355 -6.019 1.00 91.81 86 PRO A C 1
ATOM 650 O O . PRO A 1 86 ? -18.954 8.981 -7.074 1.00 91.81 86 PRO A O 1
ATOM 653 N N . ILE A 1 87 ? -19.075 7.024 -5.976 1.00 91.12 87 ILE A N 1
ATOM 654 C CA . ILE A 1 87 ? -19.040 6.182 -7.174 1.00 91.12 87 ILE A CA 1
ATOM 655 C C . ILE A 1 87 ? -20.475 5.847 -7.573 1.00 91.12 87 ILE A C 1
ATOM 657 O O . ILE A 1 87 ? -21.244 5.304 -6.778 1.00 91.12 87 ILE A O 1
ATOM 661 N N . THR A 1 88 ? -20.846 6.177 -8.809 1.00 86.88 88 THR A N 1
ATOM 662 C CA . THR A 1 88 ? -22.168 5.858 -9.358 1.00 86.88 88 THR A CA 1
ATOM 663 C C . THR A 1 88 ? -22.415 4.351 -9.318 1.00 86.88 88 THR A C 1
ATOM 665 O O . THR A 1 88 ? -21.627 3.582 -9.856 1.00 86.88 88 THR A O 1
ATOM 668 N N . GLY A 1 89 ? -23.532 3.934 -8.719 1.00 84.44 89 GLY A N 1
ATOM 669 C CA . GLY A 1 89 ? -23.897 2.519 -8.578 1.00 84.44 89 GLY A CA 1
ATOM 670 C C . GLY A 1 89 ? -23.412 1.861 -7.283 1.00 84.44 89 GLY A C 1
ATOM 671 O O . GLY A 1 89 ? -23.866 0.761 -6.976 1.00 84.44 89 GLY A O 1
ATOM 672 N N . SER A 1 90 ? -22.576 2.539 -6.492 1.00 88.06 90 SER A N 1
ATOM 673 C CA . SE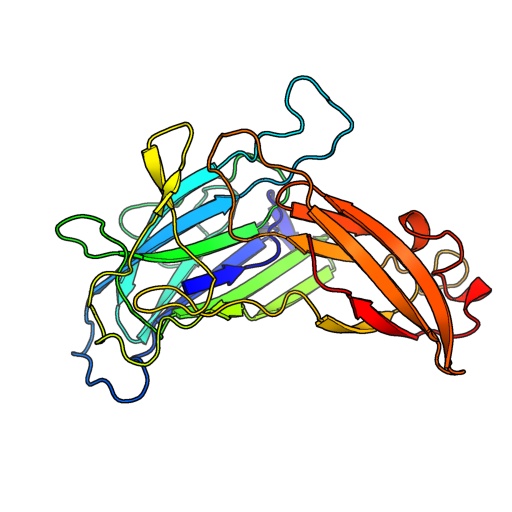R A 1 90 ? -22.131 2.061 -5.179 1.00 88.06 90 SER A CA 1
ATOM 674 C C . SER A 1 90 ? -23.025 2.581 -4.052 1.00 88.06 90 SER A C 1
ATOM 676 O O . SER A 1 90 ? -23.594 3.673 -4.129 1.00 88.06 90 SER A O 1
ATOM 678 N N . ALA A 1 91 ? -23.143 1.797 -2.977 1.00 87.06 91 ALA A N 1
ATOM 679 C CA . ALA A 1 91 ? -23.805 2.249 -1.758 1.00 87.06 91 ALA A CA 1
ATOM 680 C C . ALA A 1 91 ? -23.026 3.418 -1.117 1.00 87.06 91 ALA A C 1
ATOM 682 O O . ALA A 1 91 ? -21.798 3.466 -1.234 1.00 87.06 91 ALA A O 1
ATOM 683 N N . PRO A 1 92 ? -23.701 4.350 -0.417 1.00 86.31 92 PRO A N 1
ATOM 684 C CA . PRO A 1 92 ? -23.020 5.407 0.318 1.00 86.31 92 PRO A CA 1
ATOM 685 C C . PRO A 1 92 ? -22.044 4.839 1.350 1.00 86.31 92 PRO A C 1
ATOM 687 O O . PRO A 1 92 ? -22.375 3.912 2.091 1.00 86.31 92 PRO A O 1
ATOM 690 N N . VAL A 1 93 ? -20.860 5.439 1.429 1.00 89.69 93 VAL A N 1
ATOM 691 C CA . VAL A 1 93 ? -19.879 5.132 2.471 1.00 89.69 93 VAL A CA 1
ATOM 692 C C . VAL A 1 93 ? -20.297 5.825 3.765 1.00 89.69 93 VAL A C 1
ATOM 694 O O . VAL A 1 93 ? -20.610 7.015 3.757 1.00 89.69 93 VAL A O 1
ATOM 697 N N . ALA A 1 94 ? -20.315 5.089 4.877 1.00 88.81 94 ALA A N 1
ATOM 698 C CA . ALA A 1 94 ? -20.572 5.645 6.202 1.00 88.81 94 ALA A CA 1
ATOM 699 C C . ALA A 1 94 ? -19.244 5.976 6.913 1.00 88.81 94 ALA A C 1
ATOM 701 O O . ALA A 1 94 ? -18.326 5.157 6.847 1.00 88.81 94 ALA A O 1
ATOM 702 N N . PRO A 1 95 ? -19.137 7.110 7.636 1.00 88.62 95 PRO A N 1
ATOM 703 C CA . PRO A 1 95 ? -20.184 8.112 7.878 1.00 88.62 95 PRO A CA 1
ATOM 704 C C . PRO A 1 95 ? -20.368 9.118 6.728 1.00 88.62 95 PRO A C 1
ATOM 706 O O . PRO A 1 95 ? -21.320 9.895 6.747 1.00 88.62 95 PRO A O 1
ATOM 709 N N . GLY A 1 96 ? -19.481 9.107 5.736 1.00 89.12 96 GLY A N 1
ATOM 710 C CA . GLY A 1 96 ? -19.575 9.933 4.540 1.00 89.12 96 GLY A CA 1
ATOM 711 C C . GLY A 1 96 ? -18.557 9.506 3.488 1.00 89.12 96 GLY A C 1
ATOM 712 O O . GLY A 1 96 ? -17.763 8.591 3.707 1.00 89.12 96 GLY A O 1
ATOM 713 N N . THR A 1 97 ? -18.578 10.182 2.340 1.00 92.19 97 THR A N 1
ATOM 714 C CA . THR A 1 97 ? -17.577 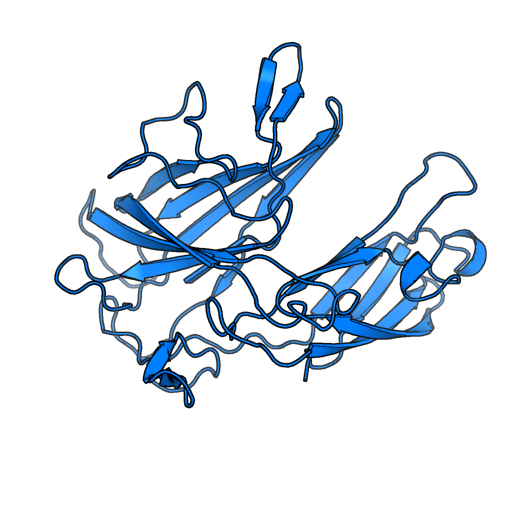9.990 1.286 1.00 92.19 97 THR A CA 1
ATOM 715 C C . THR A 1 97 ? -16.176 10.257 1.847 1.00 92.19 97 THR A C 1
ATOM 717 O O . THR A 1 97 ? -15.978 11.323 2.440 1.00 92.19 97 THR A O 1
ATOM 720 N N . PRO A 1 98 ? -15.209 9.341 1.654 1.00 95.00 98 PRO A N 1
ATOM 721 C CA . PRO A 1 98 ? -13.814 9.595 1.996 1.00 95.00 98 PRO A CA 1
ATOM 722 C C . PRO A 1 98 ? -13.306 10.917 1.405 1.00 95.00 98 PRO A C 1
ATOM 724 O O . PRO A 1 98 ? -13.756 11.306 0.326 1.00 95.00 98 PRO A O 1
ATOM 727 N N . PRO A 1 99 ? -12.375 11.620 2.067 1.00 96.06 99 PRO A N 1
ATOM 728 C CA . PRO A 1 99 ? -11.723 12.780 1.483 1.00 96.06 99 PRO A CA 1
ATOM 729 C C . PRO A 1 99 ? -10.873 12.364 0.278 1.00 96.06 99 PRO A C 1
ATOM 731 O O . PRO A 1 99 ? -10.411 11.224 0.178 1.00 96.06 99 PRO A O 1
ATOM 734 N N . ALA A 1 100 ? -10.646 13.309 -0.632 1.00 95.12 100 ALA A N 1
ATOM 735 C CA . ALA A 1 100 ? -9.706 13.113 -1.726 1.00 95.12 100 ALA A CA 1
ATOM 736 C C . ALA A 1 100 ? -8.276 12.992 -1.179 1.00 95.12 100 ALA A C 1
ATOM 738 O O . ALA A 1 100 ? -7.902 13.744 -0.280 1.00 95.12 100 ALA A O 1
ATOM 739 N N . ALA A 1 101 ? -7.466 12.102 -1.753 1.00 94.50 101 ALA A N 1
ATOM 740 C CA . ALA A 1 101 ? -6.053 12.011 -1.401 1.00 94.50 101 ALA A CA 1
ATOM 741 C C . ALA A 1 101 ? -5.310 13.300 -1.803 1.00 94.50 101 ALA A C 1
ATOM 743 O O . ALA A 1 101 ? -5.615 13.918 -2.824 1.00 94.50 101 ALA A O 1
ATOM 744 N N . GLU A 1 102 ? -4.308 13.725 -1.038 1.00 91.06 102 GLU A N 1
ATOM 745 C CA . GLU A 1 102 ? -3.630 15.010 -1.290 1.00 91.06 102 GLU A CA 1
ATOM 746 C C . GLU A 1 102 ? -2.685 15.000 -2.503 1.00 91.06 102 GLU A C 1
ATOM 748 O O . GLU A 1 102 ? -2.295 16.056 -3.003 1.00 91.06 102 GLU A O 1
ATOM 753 N N . CYS A 1 103 ? -2.343 13.819 -3.009 1.00 90.81 103 CYS A N 1
ATOM 754 C CA . CYS A 1 103 ? -1.412 13.595 -4.112 1.00 90.81 103 CYS A CA 1
ATOM 755 C C . CYS A 1 103 ? -2.068 12.817 -5.251 1.00 90.81 103 CYS A C 1
ATOM 757 O O . CYS A 1 103 ? -3.062 12.123 -5.066 1.00 90.81 103 CYS A O 1
ATOM 759 N N . ASN A 1 104 ? -1.483 12.900 -6.449 1.00 92.50 104 ASN A N 1
ATOM 760 C CA . ASN A 1 1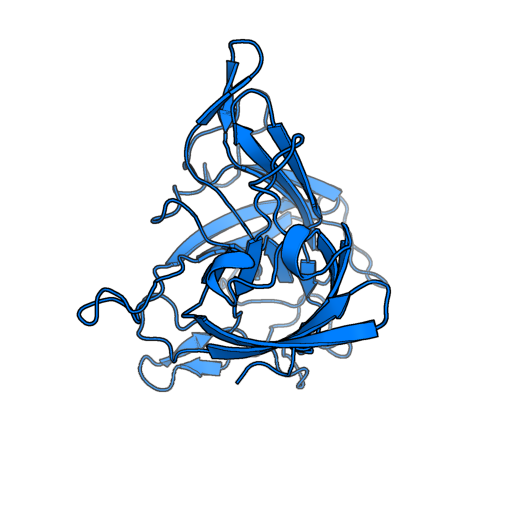04 ? -2.009 12.205 -7.626 1.00 92.50 104 ASN A CA 1
ATOM 761 C C . ASN A 1 104 ? -1.811 10.684 -7.578 1.00 92.50 104 ASN A C 1
ATOM 763 O O . ASN A 1 104 ? -2.565 9.962 -8.227 1.00 92.50 104 ASN A O 1
ATOM 767 N N . ARG A 1 105 ? -0.785 10.214 -6.865 1.00 93.25 105 ARG A N 1
ATOM 768 C CA . ARG A 1 105 ? -0.435 8.803 -6.682 1.00 93.25 105 ARG A CA 1
ATOM 769 C C . ARG A 1 105 ? 0.155 8.608 -5.289 1.00 93.25 105 ARG A C 1
ATOM 771 O O . ARG A 1 105 ? 0.746 9.539 -4.746 1.00 93.25 105 ARG A O 1
ATOM 778 N N . GLY A 1 106 ? -0.006 7.414 -4.746 1.00 94.62 106 GLY A N 1
ATOM 779 C CA . GLY A 1 106 ? 0.450 7.036 -3.414 1.00 94.62 106 GLY A CA 1
ATOM 780 C C . GLY A 1 106 ? -0.097 5.662 -3.060 1.00 94.62 106 GLY A C 1
ATOM 781 O O . GLY A 1 106 ? -0.506 4.916 -3.952 1.00 94.62 106 GLY A O 1
ATOM 782 N N . TYR A 1 107 ? -0.182 5.349 -1.774 1.00 96.56 107 TYR A N 1
ATOM 783 C CA . TYR A 1 107 ? -0.777 4.106 -1.289 1.00 96.56 107 TYR A CA 1
ATOM 784 C C . TYR A 1 107 ? -1.795 4.377 -0.176 1.00 96.56 107 TYR A C 1
ATOM 786 O O . TYR A 1 107 ? -1.923 5.495 0.323 1.00 96.56 107 TYR A O 1
ATOM 794 N N . LEU A 1 108 ? -2.579 3.360 0.169 1.00 97.31 108 LEU A N 1
ATOM 795 C CA . LEU A 1 108 ? -3.584 3.436 1.225 1.00 97.31 108 LEU A CA 1
ATOM 796 C C . LEU A 1 108 ? -3.357 2.314 2.228 1.00 97.31 108 LEU A C 1
ATOM 798 O O . LEU A 1 108 ? -3.209 1.153 1.844 1.00 97.31 108 LEU A O 1
ATOM 802 N N . ILE A 1 109 ? -3.402 2.649 3.510 1.00 96.31 109 ILE A N 1
ATOM 803 C CA . ILE A 1 109 ? -3.379 1.674 4.603 1.00 96.31 109 ILE A CA 1
ATOM 804 C C . ILE A 1 109 ? -4.654 1.770 5.417 1.00 96.31 109 ILE A C 1
ATOM 806 O O . ILE A 1 109 ? -5.214 2.853 5.562 1.00 96.31 109 ILE A O 1
ATOM 810 N N . GLY A 1 110 ? -5.112 0.635 5.938 1.00 96.94 110 GLY A N 1
ATOM 811 C CA . GLY A 1 110 ? -6.304 0.570 6.769 1.00 96.94 110 GLY A CA 1
ATOM 812 C C . GLY A 1 110 ? -6.187 -0.416 7.924 1.00 96.94 110 GLY A C 1
ATOM 813 O O . GLY A 1 110 ? -5.652 -1.520 7.785 1.00 96.94 110 GLY A O 1
ATOM 814 N N . TRP A 1 111 ? -6.734 -0.049 9.075 1.00 97.81 111 TRP A N 1
ATOM 815 C CA . TRP A 1 111 ? -6.820 -0.919 10.245 1.00 97.81 111 TRP A CA 1
ATOM 816 C C . TRP A 1 111 ? -8.122 -0.712 11.000 1.00 97.81 111 TRP A C 1
ATOM 818 O O . TRP A 1 111 ? -8.783 0.315 10.887 1.00 97.81 111 TRP A O 1
ATOM 828 N N . VAL A 1 112 ? -8.501 -1.714 11.786 1.00 98.19 112 VAL A N 1
ATOM 829 C CA . VAL A 1 112 ? -9.709 -1.627 12.601 1.00 98.19 112 VAL A CA 1
ATOM 830 C C . VAL A 1 112 ? -9.411 -0.846 13.872 1.00 98.19 112 VAL A C 1
ATOM 832 O O . VAL A 1 112 ? -8.388 -1.059 14.527 1.00 98.19 112 VAL A O 1
ATOM 835 N N . ILE A 1 113 ? -10.330 0.045 14.221 1.00 98.06 113 ILE A N 1
ATOM 836 C CA . ILE A 1 113 ? -10.299 0.820 15.455 1.00 98.06 113 ILE A CA 1
ATOM 837 C C . ILE A 1 113 ? -11.534 0.516 16.298 1.00 98.06 113 ILE A C 1
ATOM 839 O O . ILE A 1 113 ? -12.612 0.203 15.788 1.00 98.06 113 ILE A O 1
ATOM 843 N N . ASN A 1 114 ? -11.384 0.617 17.611 1.00 96.31 114 ASN A N 1
ATOM 844 C CA . ASN A 1 114 ? -12.499 0.514 18.532 1.00 96.31 114 ASN A CA 1
ATOM 845 C C . ASN A 1 114 ? -13.374 1.776 18.413 1.00 96.31 114 ASN A C 1
ATOM 847 O O . ASN A 1 114 ? -12.881 2.879 18.641 1.00 96.31 114 ASN A O 1
ATOM 851 N N . PRO A 1 115 ? -14.677 1.651 18.106 1.00 94.56 115 PRO A N 1
ATOM 852 C CA . PRO A 1 115 ? -15.551 2.807 17.910 1.00 94.56 115 PRO A CA 1
ATOM 853 C C . PRO A 1 115 ? -15.767 3.659 19.171 1.00 94.56 115 PRO A C 1
ATOM 855 O O . PRO A 1 115 ? -16.264 4.775 19.056 1.00 94.56 115 PRO A O 1
ATOM 858 N N . ALA A 1 116 ? -15.435 3.155 20.365 1.00 95.19 116 ALA A N 1
ATOM 859 C CA . ALA A 1 116 ? -15.618 3.881 21.621 1.00 95.19 116 ALA A CA 1
ATOM 860 C C . ALA A 1 116 ? -14.478 4.864 21.938 1.00 95.19 116 ALA A C 1
ATOM 862 O O . ALA A 1 116 ? -14.703 5.841 22.648 1.00 95.19 116 ALA A O 1
ATOM 863 N N . ASN A 1 117 ? -13.258 4.594 21.470 1.00 94.75 117 ASN A N 1
ATOM 864 C CA . ASN A 1 117 ? -12.065 5.364 21.839 1.00 94.75 117 ASN A CA 1
ATOM 865 C C . ASN A 1 117 ? -11.052 5.534 20.694 1.00 94.75 117 ASN A C 1
ATOM 867 O O . ASN A 1 117 ? -9.955 6.028 20.934 1.00 94.75 117 ASN A O 1
ATOM 871 N N . ASP A 1 118 ? -11.402 5.102 19.481 1.00 94.12 118 ASP A N 1
ATOM 872 C CA . ASP A 1 118 ? -10.574 5.148 18.275 1.00 94.12 118 ASP A CA 1
ATOM 873 C C . ASP A 1 118 ? -9.206 4.451 18.391 1.00 94.12 118 ASP A C 1
ATOM 875 O O . ASP A 1 118 ? -8.325 4.642 17.552 1.00 94.12 118 ASP A O 1
ATOM 879 N N . GLN A 1 119 ? -9.033 3.593 19.400 1.00 95.44 119 GLN A N 1
ATOM 880 C CA . GLN A 1 119 ? -7.809 2.827 19.587 1.00 95.44 119 GLN A CA 1
ATOM 881 C C . GLN A 1 119 ? -7.711 1.717 18.530 1.00 95.44 119 GLN A C 1
ATOM 883 O O . GLN A 1 119 ? -8.691 0.991 18.340 1.00 95.44 119 GLN A O 1
ATOM 888 N N . PRO A 1 120 ? -6.551 1.523 17.877 1.00 97.06 120 PRO A N 1
ATOM 889 C CA . PRO A 1 120 ? -6.327 0.370 17.012 1.00 97.06 120 PRO A CA 1
ATOM 890 C C . PRO A 1 120 ? -6.549 -0.948 17.763 1.00 97.06 120 PRO A C 1
ATOM 892 O O . PRO A 1 120 ? -6.078 -1.119 18.888 1.00 97.06 120 PRO A O 1
ATOM 895 N N . ILE A 1 121 ? -7.263 -1.887 17.144 1.00 97.75 121 ILE A N 1
ATOM 896 C CA . ILE A 1 121 ? -7.552 -3.205 17.723 1.00 97.75 121 ILE A CA 1
ATOM 897 C C . ILE A 1 121 ? -7.184 -4.328 16.764 1.00 97.75 121 ILE A C 1
ATOM 899 O O . ILE A 1 121 ? -7.212 -4.167 15.542 1.00 97.75 121 ILE A O 1
ATOM 903 N N . LYS A 1 122 ? -6.872 -5.499 17.323 1.00 97.56 122 LYS A N 1
ATOM 904 C CA . LYS A 1 122 ? -6.659 -6.707 16.536 1.00 97.56 122 LYS A CA 1
ATOM 905 C C . LYS A 1 122 ? -7.946 -7.094 15.828 1.00 97.56 122 LYS A C 1
ATOM 907 O O . LYS A 1 122 ? -8.951 -7.394 16.473 1.00 97.56 122 LYS A O 1
ATOM 912 N N . PHE A 1 123 ? -7.867 -7.151 14.506 1.00 97.62 123 PHE A N 1
ATOM 913 C CA . PHE A 1 123 ? -8.902 -7.710 13.657 1.00 97.62 123 PHE A CA 1
ATOM 914 C C . PHE A 1 123 ? -8.279 -8.207 12.347 1.00 97.62 123 PHE A C 1
ATOM 916 O O . PHE A 1 123 ? -7.980 -7.437 11.429 1.00 97.62 123 PHE A O 1
ATOM 923 N N . ASP A 1 124 ? -8.098 -9.519 12.272 1.00 97.38 124 ASP A N 1
ATOM 924 C CA . ASP A 1 124 ? -7.427 -10.230 11.179 1.00 97.38 124 ASP A CA 1
ATOM 925 C C . ASP A 1 124 ? -8.450 -10.727 10.146 1.00 97.38 124 ASP A C 1
ATOM 927 O O . ASP A 1 124 ? -8.551 -11.910 9.826 1.00 97.38 124 ASP A O 1
ATOM 931 N N . GLY A 1 125 ? -9.294 -9.802 9.686 1.00 97.00 125 GLY A N 1
ATOM 932 C CA . GLY A 1 125 ? -10.422 -10.095 8.797 1.00 97.00 125 GLY A CA 1
ATOM 933 C C . GLY A 1 125 ? -10.653 -9.042 7.718 1.00 97.00 125 GLY A C 1
ATOM 934 O O . GLY A 1 125 ? -11.715 -9.027 7.106 1.00 97.00 125 GLY A O 1
ATOM 935 N N . LEU A 1 126 ? -9.700 -8.134 7.493 1.00 98.06 126 LEU A N 1
ATOM 936 C CA . LEU A 1 126 ? -9.787 -7.181 6.387 1.00 98.06 126 LEU A CA 1
ATOM 937 C C . LEU A 1 126 ? -9.339 -7.852 5.087 1.00 98.06 126 LEU A C 1
ATOM 939 O O . LEU A 1 126 ? -8.268 -8.456 5.031 1.00 98.06 126 LEU A O 1
ATOM 943 N N . VAL A 1 127 ? -10.154 -7.714 4.047 1.00 98.12 127 VAL A N 1
ATOM 944 C CA . VAL A 1 127 ? -9.872 -8.170 2.681 1.00 98.12 127 VAL A CA 1
ATOM 945 C C . VAL A 1 127 ? -10.236 -7.060 1.704 1.00 98.12 127 VAL A C 1
ATOM 947 O O . VAL A 1 127 ? -10.975 -6.144 2.054 1.00 98.12 127 VAL A O 1
ATOM 950 N N . GLY A 1 128 ? -9.730 -7.112 0.480 1.00 97.94 128 GLY A N 1
ATOM 951 C CA . GLY A 1 128 ? -10.053 -6.089 -0.502 1.00 97.94 128 GLY A CA 1
ATOM 952 C C . GLY A 1 128 ? -9.250 -6.216 -1.777 1.00 97.94 128 GLY A C 1
ATOM 953 O O . GLY A 1 128 ? -8.325 -7.027 -1.878 1.00 97.94 128 GLY A O 1
ATOM 954 N N . ASP A 1 129 ? -9.601 -5.375 -2.730 1.00 98.38 129 ASP A N 1
ATOM 955 C CA . ASP A 1 129 ? -8.937 -5.242 -4.013 1.00 98.38 129 ASP A CA 1
ATOM 956 C C . ASP A 1 129 ? -9.095 -3.815 -4.538 1.00 98.38 129 ASP A C 1
ATOM 958 O O . ASP A 1 129 ? -9.867 -3.008 -4.010 1.00 98.38 129 ASP A O 1
ATOM 962 N N . ALA A 1 130 ? -8.307 -3.482 -5.551 1.00 98.19 130 ALA A N 1
ATOM 963 C CA . ALA A 1 130 ? -8.506 -2.250 -6.282 1.00 98.19 130 ALA A CA 1
ATOM 964 C C . ALA A 1 130 ? -8.408 -2.478 -7.782 1.00 98.19 130 ALA A C 1
ATOM 966 O O . ALA A 1 130 ? -7.602 -3.279 -8.263 1.00 98.19 130 ALA A O 1
ATOM 967 N N . VAL A 1 131 ? -9.188 -1.689 -8.516 1.00 97.31 131 VAL A N 1
ATOM 968 C CA . VAL A 1 131 ? -9.129 -1.573 -9.969 1.00 97.31 131 VAL A CA 1
ATOM 969 C C . VAL A 1 131 ? -8.426 -0.269 -10.323 1.00 97.31 131 VAL A C 1
ATOM 971 O O . VAL A 1 131 ? -8.863 0.817 -9.936 1.00 97.31 131 VAL A O 1
ATOM 974 N N . LEU A 1 132 ? -7.344 -0.376 -11.090 1.00 96.62 132 LEU A N 1
ATOM 975 C CA . LEU A 1 132 ? -6.593 0.741 -11.647 1.00 96.62 132 LEU A CA 1
ATOM 976 C C . LEU A 1 132 ? -6.916 0.922 -13.125 1.00 96.62 132 LEU A C 1
ATOM 978 O O . LEU A 1 132 ? -6.953 -0.038 -13.891 1.00 96.62 132 LEU A O 1
ATOM 982 N N . ARG A 1 133 ? -7.090 2.172 -13.544 1.00 95.56 133 ARG A N 1
ATOM 983 C CA . ARG A 1 133 ? -7.332 2.560 -14.934 1.00 95.56 133 ARG A CA 1
ATOM 984 C C . ARG A 1 133 ? -6.343 3.656 -15.322 1.00 95.56 133 ARG A C 1
ATOM 986 O O . ARG A 1 133 ? -6.552 4.841 -15.067 1.00 95.56 133 ARG A O 1
ATOM 993 N N . GLU A 1 134 ? -5.220 3.255 -15.913 1.00 88.88 134 GLU A N 1
ATOM 994 C CA . GLU A 1 134 ? -4.164 4.180 -16.363 1.00 88.88 134 GLU A CA 1
ATOM 995 C C . GLU A 1 134 ? -4.614 4.986 -17.600 1.00 88.88 134 GLU A C 1
ATOM 997 O O . GLU A 1 134 ? -4.208 6.139 -17.781 1.00 88.88 134 GLU A O 1
ATOM 1002 N N . SER A 1 135 ? -5.501 4.414 -18.423 1.00 89.69 135 SER A N 1
ATOM 1003 C CA . SER A 1 135 ? -6.092 5.054 -19.603 1.00 89.69 135 SER A CA 1
ATOM 1004 C C . SER A 1 135 ? -7.556 4.640 -19.805 1.00 89.69 135 SER A C 1
ATOM 1006 O O . SER A 1 135 ? -8.105 3.838 -19.054 1.00 89.69 135 SER A O 1
ATOM 1008 N N . ASN A 1 136 ? -8.193 5.174 -20.848 1.00 90.75 136 ASN A N 1
ATOM 1009 C CA . ASN A 1 136 ? -9.539 4.782 -21.274 1.00 90.75 136 ASN A CA 1
ATOM 1010 C C . ASN A 1 136 ? -9.634 3.349 -21.833 1.00 90.75 136 ASN A C 1
ATOM 1012 O O . ASN A 1 136 ? -10.738 2.839 -21.988 1.00 90.75 136 ASN A O 1
ATOM 1016 N N . THR A 1 137 ? -8.506 2.709 -22.154 1.00 88.56 137 THR A N 1
ATOM 1017 C CA . THR A 1 137 ? -8.460 1.374 -22.779 1.00 88.56 137 THR A CA 1
ATOM 1018 C C . THR A 1 137 ? -7.649 0.354 -21.983 1.00 88.56 137 THR A C 1
ATOM 1020 O O . THR A 1 137 ? -7.458 -0.767 -22.450 1.00 88.56 137 THR A O 1
ATOM 1023 N N . ALA A 1 138 ? -7.116 0.733 -20.821 1.00 87.88 138 ALA A N 1
ATOM 1024 C CA . ALA A 1 138 ? -6.266 -0.124 -20.007 1.00 87.88 138 ALA A CA 1
ATOM 1025 C C . ALA A 1 138 ? -6.750 -0.123 -18.558 1.00 87.88 138 ALA A C 1
ATOM 1027 O O . ALA A 1 138 ? -6.772 0.921 -17.904 1.00 87.88 138 ALA A O 1
ATOM 1028 N N . ALA A 1 139 ? -7.091 -1.315 -18.071 1.00 92.88 139 ALA A N 1
ATOM 1029 C CA . ALA A 1 139 ? -7.417 -1.562 -16.679 1.00 92.88 139 ALA A CA 1
ATOM 1030 C C . ALA A 1 139 ? -6.577 -2.723 -16.137 1.00 92.88 139 ALA A C 1
ATOM 1032 O O . ALA A 1 139 ? -6.300 -3.694 -16.845 1.00 92.88 139 ALA A O 1
ATOM 1033 N N . SER A 1 140 ? -6.188 -2.617 -14.875 1.00 93.75 140 SER A N 1
ATOM 1034 C CA . SER A 1 140 ? -5.580 -3.687 -14.092 1.00 93.75 140 SER A CA 1
ATOM 1035 C C . SER A 1 140 ? -6.273 -3.773 -12.738 1.00 93.75 140 SER A C 1
ATOM 1037 O O . SER A 1 140 ? -6.968 -2.849 -12.324 1.00 93.75 140 SER A O 1
ATOM 1039 N N . ALA A 1 141 ? -6.108 -4.899 -12.057 1.00 95.69 141 ALA A N 1
ATOM 1040 C CA . ALA A 1 141 ? -6.592 -5.069 -10.699 1.00 95.69 141 ALA A CA 1
ATOM 1041 C C . ALA A 1 141 ? -5.529 -5.772 -9.863 1.00 95.69 141 ALA A C 1
ATOM 1043 O O . ALA A 1 141 ? -4.744 -6.568 -10.389 1.00 95.69 141 ALA A O 1
ATOM 1044 N N . TYR A 1 142 ? -5.509 -5.480 -8.570 1.00 96.38 142 TYR A N 1
ATOM 1045 C CA . TYR A 1 142 ? -4.655 -6.162 -7.609 1.00 96.38 142 TYR A CA 1
ATOM 1046 C C . TYR A 1 142 ? -5.437 -6.428 -6.321 1.00 96.38 142 TYR A C 1
ATOM 1048 O O . TYR A 1 142 ? -6.291 -5.638 -5.922 1.00 96.38 142 TYR A O 1
ATOM 1056 N N . GLY A 1 143 ? -5.130 -7.546 -5.664 1.00 97.81 143 GLY A N 1
ATOM 1057 C CA . GLY A 1 143 ? -5.615 -7.812 -4.313 1.00 97.81 143 GLY A CA 1
ATOM 1058 C C . GLY A 1 143 ? -4.845 -6.968 -3.305 1.00 97.81 143 GLY A C 1
ATOM 1059 O O . GLY A 1 143 ? -3.630 -6.801 -3.426 1.00 97.81 143 GLY A O 1
ATOM 1060 N N . ALA A 1 144 ? -5.543 -6.434 -2.314 1.00 97.44 144 ALA A N 1
ATOM 1061 C CA . ALA A 1 144 ? -4.899 -5.749 -1.209 1.00 97.44 144 ALA A CA 1
ATOM 1062 C C . ALA A 1 144 ? -4.084 -6.736 -0.358 1.00 97.44 144 ALA A C 1
ATOM 1064 O O . ALA A 1 144 ? -4.391 -7.928 -0.293 1.00 97.44 144 ALA A O 1
ATOM 1065 N N . ILE A 1 145 ? -3.049 -6.235 0.311 1.00 95.75 145 ILE A N 1
ATOM 1066 C CA . ILE A 1 145 ? -2.126 -7.040 1.113 1.00 95.75 145 ILE A CA 1
ATOM 1067 C C . ILE A 1 145 ? -2.578 -6.971 2.578 1.00 95.75 145 ILE A C 1
ATOM 1069 O O . ILE A 1 145 ? -2.464 -5.911 3.201 1.00 95.75 145 ILE A O 1
ATOM 1073 N N . PRO A 1 146 ? -3.107 -8.060 3.158 1.00 95.75 146 PRO A N 1
ATOM 1074 C CA . PRO A 1 146 ? -3.437 -8.086 4.571 1.00 95.75 146 PRO A CA 1
ATOM 1075 C C . PRO A 1 146 ? -2.173 -8.302 5.409 1.00 95.75 146 PRO A C 1
ATOM 1077 O O . PRO A 1 146 ? -1.363 -9.183 5.126 1.00 95.75 146 PRO A O 1
ATOM 1080 N N . ILE A 1 147 ? -2.040 -7.535 6.488 1.00 95.38 147 ILE A N 1
ATOM 1081 C CA . ILE A 1 147 ? -0.988 -7.703 7.495 1.00 95.38 147 ILE A CA 1
ATOM 1082 C C . ILE A 1 147 ? -1.661 -8.096 8.801 1.00 95.38 147 ILE A C 1
ATOM 1084 O O . ILE A 1 147 ? -2.506 -7.360 9.328 1.00 95.38 147 ILE A O 1
ATOM 1088 N N . GLN A 1 148 ? -1.303 -9.281 9.286 1.00 95.62 148 GLN A N 1
ATOM 1089 C CA . GLN A 1 148 ? -1.887 -9.869 10.486 1.00 95.62 148 GLN A CA 1
ATOM 1090 C C . GLN A 1 148 ? -1.273 -9.244 11.738 1.00 95.62 148 GLN A C 1
ATOM 1092 O O . GLN A 1 148 ? -0.100 -8.863 11.743 1.00 95.62 148 GLN A O 1
ATOM 1097 N N . ALA A 1 149 ? -2.060 -9.129 12.801 1.00 96.56 149 ALA A N 1
ATOM 1098 C CA . ALA A 1 149 ? -1.548 -8.766 14.118 1.00 96.56 149 ALA A CA 1
ATOM 1099 C C . ALA A 1 149 ? -0.858 -9.957 14.808 1.00 96.56 149 ALA A C 1
ATOM 1101 O O . ALA A 1 149 ? -0.953 -11.095 14.347 1.00 96.56 149 ALA A O 1
ATOM 1102 N N . ASP A 1 150 ? -0.210 -9.709 15.949 1.00 96.81 150 ASP A N 1
ATOM 1103 C CA . ASP A 1 150 ? 0.279 -10.730 16.882 1.00 96.81 150 ASP A CA 1
ATOM 1104 C C . ASP A 1 150 ? -0.735 -11.889 17.015 1.00 96.81 150 ASP A C 1
ATOM 1106 O O . ASP A 1 150 ? -1.877 -11.656 17.432 1.00 96.81 150 ASP A O 1
ATOM 1110 N N . PRO A 1 151 ? -0.371 -13.133 16.644 1.00 95.00 151 PRO A N 1
ATOM 1111 C CA . PRO A 1 151 ? -1.283 -14.274 16.663 1.00 95.00 151 PRO A CA 1
ATOM 1112 C C . PRO A 1 151 ? -1.720 -14.675 18.078 1.00 95.00 151 PRO A C 1
ATOM 1114 O O . PRO A 1 151 ? -2.722 -15.373 18.222 1.00 95.00 151 PRO A O 1
ATOM 1117 N N . THR A 1 152 ? -0.991 -14.252 19.113 1.00 95.81 152 THR A N 1
ATOM 1118 C CA . THR A 1 152 ? -1.306 -14.541 20.519 1.00 95.81 152 THR A CA 1
ATOM 1119 C C . THR A 1 152 ? -2.232 -13.504 21.152 1.00 95.81 152 THR A C 1
ATOM 1121 O O . THR A 1 152 ? -2.872 -13.783 22.169 1.00 95.81 152 THR A O 1
ATOM 1124 N N . LEU A 1 153 ? -2.352 -12.325 20.538 1.00 96.50 153 LEU A N 1
ATOM 1125 C CA . LEU A 1 153 ? -3.260 -11.276 20.977 1.00 96.50 153 LEU A CA 1
ATOM 1126 C C . LEU A 1 153 ? -4.717 -11.698 20.708 1.00 96.50 153 LEU A C 1
ATOM 1128 O O . LEU A 1 153 ? -5.041 -12.260 19.662 1.00 96.50 153 LEU A O 1
ATOM 1132 N N . ALA A 1 154 ? -5.627 -11.436 21.647 1.00 96.44 154 ALA A N 1
ATOM 1133 C CA . ALA A 1 154 ? -7.041 -11.773 21.477 1.00 96.44 154 ALA A CA 1
ATOM 1134 C C . ALA A 1 154 ? -7.719 -10.865 20.433 1.00 96.44 154 ALA A C 1
ATOM 1136 O O . ALA A 1 154 ? -7.422 -9.674 20.344 1.00 96.44 154 ALA A O 1
ATOM 1137 N N . ASN A 1 155 ? -8.669 -11.401 19.658 1.00 96.12 155 ASN A N 1
ATOM 1138 C CA . ASN A 1 155 ? -9.440 -10.589 18.713 1.00 96.12 155 ASN A CA 1
ATOM 1139 C C . ASN A 1 155 ? -10.196 -9.461 19.439 1.00 96.12 155 ASN A C 1
ATOM 1141 O O . ASN A 1 155 ? -10.851 -9.701 20.452 1.00 96.12 155 ASN A O 1
ATOM 1145 N N . GLY A 1 156 ? -10.114 -8.240 18.910 1.00 95.50 156 GLY A N 1
ATOM 1146 C CA . GLY A 1 156 ? -10.677 -7.034 19.516 1.00 95.50 156 GLY A CA 1
ATOM 1147 C C . GLY A 1 156 ? -9.839 -6.422 20.645 1.00 95.50 156 GLY A C 1
ATOM 1148 O O . GLY A 1 156 ? -10.194 -5.349 21.131 1.00 95.50 156 GLY A O 1
ATOM 1149 N N . ALA A 1 157 ? -8.737 -7.055 21.060 1.00 97.38 157 ALA A N 1
ATOM 1150 C CA . ALA A 1 157 ? -7.806 -6.447 22.004 1.00 97.38 157 ALA A CA 1
ATOM 1151 C C . ALA A 1 157 ? -7.028 -5.300 21.346 1.00 97.38 157 ALA A C 1
ATOM 1153 O O . ALA A 1 157 ? -6.847 -5.276 20.128 1.00 97.38 157 ALA A O 1
ATOM 1154 N N . ALA A 1 158 ? -6.569 -4.352 22.162 1.00 97.44 158 ALA A N 1
ATOM 1155 C CA . ALA A 1 158 ? -5.792 -3.213 21.694 1.00 97.44 158 ALA A CA 1
ATOM 1156 C C . ALA A 1 158 ? -4.486 -3.657 21.022 1.00 97.44 158 ALA A C 1
ATOM 1158 O O . ALA A 1 158 ? -3.776 -4.515 21.548 1.00 97.44 158 ALA A O 1
ATOM 1159 N N . ILE A 1 159 ? -4.172 -3.035 19.888 1.00 97.56 159 ILE A N 1
ATOM 1160 C CA . ILE A 1 159 ? -2.836 -3.081 19.294 1.00 97.56 159 ILE A CA 1
ATOM 1161 C C . ILE A 1 159 ? -1.962 -2.096 20.062 1.00 97.56 159 ILE A C 1
ATOM 1163 O O . ILE A 1 159 ? -2.359 -0.950 20.297 1.00 97.56 159 ILE A O 1
ATOM 1167 N N . THR A 1 160 ? -0.779 -2.548 20.462 1.00 95.06 160 THR A N 1
ATOM 1168 C CA . THR A 1 160 ? 0.221 -1.687 21.087 1.00 95.06 160 THR A CA 1
ATOM 1169 C C . THR A 1 160 ? 0.766 -0.725 20.034 1.00 95.06 160 THR A C 1
ATOM 1171 O O . THR A 1 160 ? 1.129 -1.123 18.927 1.00 95.06 160 THR A O 1
ATOM 1174 N N . THR A 1 161 ? 0.798 0.556 20.383 1.00 92.00 161 THR A N 1
ATOM 1175 C CA . THR A 1 161 ? 1.357 1.629 19.561 1.00 92.00 161 THR A CA 1
ATOM 1176 C C . THR A 1 161 ? 2.622 2.167 20.206 1.00 92.00 161 THR A C 1
ATOM 1178 O O . THR A 1 161 ? 2.779 2.110 21.428 1.00 92.00 161 THR A O 1
ATOM 1181 N N . THR A 1 162 ? 3.502 2.736 19.390 1.00 88.62 162 THR A N 1
ATOM 1182 C CA . THR A 1 162 ? 4.689 3.443 19.877 1.00 88.62 162 THR A CA 1
ATOM 1183 C C . THR A 1 162 ? 4.532 4.930 19.616 1.00 88.62 162 THR A C 1
ATOM 1185 O O . THR A 1 162 ? 4.068 5.341 18.554 1.00 88.62 162 THR A O 1
ATOM 1188 N N . ALA A 1 163 ? 4.913 5.745 20.597 1.00 87.06 163 ALA A N 1
ATOM 1189 C CA . ALA A 1 163 ? 4.960 7.187 20.430 1.00 87.06 163 ALA A CA 1
ATOM 1190 C C . ALA A 1 163 ? 6.128 7.568 19.513 1.00 87.06 163 ALA A C 1
ATOM 1192 O O . ALA A 1 163 ? 7.270 7.184 19.767 1.00 87.06 163 ALA A O 1
ATOM 1193 N N . ASP A 1 164 ? 5.853 8.369 18.491 1.00 81.12 164 ASP A N 1
ATOM 1194 C CA . ASP A 1 164 ? 6.880 9.049 17.716 1.00 81.12 164 ASP A CA 1
ATOM 1195 C C . ASP A 1 164 ? 7.778 9.873 18.651 1.00 81.12 164 ASP A C 1
ATOM 1197 O O . ASP A 1 164 ? 7.291 10.655 19.469 1.00 81.12 164 ASP A O 1
ATOM 1201 N N . ALA A 1 165 ? 9.096 9.711 18.539 1.00 80.19 165 ALA A N 1
ATOM 1202 C CA . ALA A 1 165 ? 10.038 10.339 19.463 1.00 80.19 165 ALA A CA 1
ATOM 1203 C C . ALA A 1 165 ? 10.054 11.879 19.388 1.00 80.19 165 ALA A C 1
ATOM 1205 O O . ALA A 1 165 ? 10.466 12.523 20.354 1.00 80.19 165 ALA A O 1
ATOM 1206 N N . LEU A 1 166 ? 9.635 12.480 18.266 1.00 78.44 166 LEU A N 1
ATOM 1207 C CA . LEU A 1 166 ? 9.612 13.936 18.099 1.00 78.44 166 LEU A CA 1
ATOM 1208 C C . LEU A 1 166 ? 8.252 14.545 18.446 1.00 78.44 166 LEU A C 1
ATOM 1210 O O . LEU A 1 166 ? 8.219 15.649 18.987 1.00 78.44 166 LEU A O 1
ATOM 1214 N N . THR A 1 167 ? 7.143 13.871 18.135 1.00 78.94 167 THR A N 1
ATOM 1215 C CA . THR A 1 167 ? 5.796 14.446 18.320 1.00 78.94 167 THR A CA 1
ATOM 1216 C C . THR A 1 167 ? 4.981 13.808 19.433 1.00 78.94 167 THR A C 1
ATOM 1218 O O . THR A 1 167 ? 3.982 14.382 19.860 1.00 78.94 167 THR A O 1
ATOM 1221 N N . GLY A 1 168 ? 5.370 12.625 19.906 1.00 82.06 168 GLY A N 1
ATOM 1222 C CA . GLY A 1 168 ? 4.578 11.824 20.835 1.00 82.06 168 GLY A CA 1
ATOM 1223 C C . GLY A 1 168 ? 3.330 11.192 20.206 1.00 82.06 168 GLY A C 1
ATOM 1224 O O . GLY A 1 168 ? 2.567 10.528 20.914 1.00 82.06 168 GLY A O 1
ATOM 1225 N N . THR A 1 169 ? 3.106 11.387 18.900 1.00 82.88 169 THR A N 1
ATOM 1226 C CA . THR A 1 169 ? 1.972 10.804 18.173 1.00 82.88 169 THR A CA 1
ATOM 1227 C C . THR A 1 169 ? 2.089 9.288 18.187 1.00 82.88 169 THR A C 1
ATOM 1229 O O . THR A 1 169 ? 3.151 8.744 17.910 1.00 82.88 169 THR A O 1
ATOM 1232 N N . GLN A 1 170 ? 1.002 8.595 18.512 1.00 86.12 170 GLN A N 1
ATOM 1233 C CA . GLN A 1 170 ? 0.987 7.135 18.504 1.00 86.12 170 GLN A CA 1
ATOM 1234 C C . GLN A 1 170 ? 0.981 6.615 17.064 1.00 86.12 170 GLN A C 1
ATOM 1236 O O . GLN A 1 170 ? 0.133 7.025 16.275 1.00 86.12 170 GLN A O 1
ATOM 1241 N N . SER A 1 171 ? 1.894 5.699 16.750 1.00 86.81 171 SER A N 1
ATOM 1242 C CA . SER A 1 171 ? 1.982 5.018 15.458 1.00 86.81 171 SER A CA 1
ATOM 1243 C C . SER A 1 171 ? 1.883 3.501 15.620 1.00 86.81 171 SER A C 1
ATOM 1245 O O . SER A 1 171 ? 2.179 2.944 16.685 1.00 86.81 171 SER A O 1
ATOM 1247 N N . LEU A 1 172 ? 1.438 2.836 14.555 1.00 91.06 172 LEU A N 1
ATOM 1248 C CA . LEU A 1 172 ? 1.427 1.381 14.459 1.00 91.06 172 LEU A CA 1
ATOM 1249 C C . LEU A 1 172 ? 2.858 0.843 14.344 1.00 91.06 172 LEU A C 1
ATOM 1251 O O . LEU A 1 172 ? 3.734 1.488 13.776 1.00 91.06 172 LEU A O 1
ATOM 1255 N N . VAL A 1 173 ? 3.082 -0.362 14.866 1.00 91.56 173 VAL A N 1
ATOM 1256 C CA . VAL A 1 173 ? 4.395 -1.020 14.857 1.00 91.56 173 VAL A CA 1
ATOM 1257 C C . VAL A 1 173 ? 4.313 -2.326 14.069 1.00 91.56 173 VAL A C 1
ATOM 1259 O O . VAL A 1 173 ? 3.373 -3.101 14.261 1.00 91.56 173 VAL A O 1
ATOM 1262 N N . PHE A 1 174 ? 5.305 -2.565 13.205 1.00 91.38 174 PHE A N 1
ATOM 1263 C CA . PHE A 1 174 ? 5.393 -3.701 12.275 1.00 91.38 174 PHE A CA 1
ATOM 1264 C C . PHE A 1 174 ? 6.667 -4.527 12.506 1.00 91.38 174 PHE A C 1
ATOM 1266 O O . PHE A 1 174 ? 7.464 -4.728 11.594 1.00 91.38 174 PHE A O 1
ATOM 1273 N N . ASP A 1 175 ? 6.893 -4.978 13.737 1.00 90.88 175 ASP A N 1
ATOM 1274 C CA . ASP A 1 175 ? 8.105 -5.712 14.139 1.00 90.88 175 ASP A CA 1
ATOM 1275 C C . ASP A 1 175 ? 7.834 -7.185 14.507 1.00 90.88 175 ASP A C 1
ATOM 1277 O O . ASP A 1 175 ? 8.765 -7.934 14.799 1.00 90.88 175 ASP A O 1
ATOM 1281 N N . GLY A 1 176 ? 6.568 -7.621 14.495 1.00 92.94 176 GLY A N 1
ATOM 1282 C CA . GLY A 1 176 ? 6.156 -8.954 14.944 1.00 92.94 176 GLY A CA 1
ATOM 1283 C C . GLY A 1 176 ? 6.243 -9.178 16.457 1.00 92.94 176 GLY A C 1
ATOM 1284 O O . GLY A 1 176 ? 6.089 -10.314 16.909 1.00 92.94 176 GLY A O 1
ATOM 1285 N N . GLY A 1 177 ? 6.479 -8.123 17.239 1.00 94.81 177 GLY A N 1
ATOM 1286 C CA . GLY A 1 177 ? 6.514 -8.163 18.694 1.00 94.81 177 GLY A CA 1
ATOM 1287 C C . GLY A 1 177 ? 5.132 -8.363 19.339 1.00 94.81 177 GLY A C 1
ATOM 1288 O O . GLY A 1 177 ? 4.096 -8.259 18.673 1.00 94.81 177 GLY A O 1
ATOM 1289 N N . PRO A 1 178 ? 5.088 -8.647 20.656 1.00 95.88 178 PRO A N 1
ATOM 1290 C CA . PRO A 1 178 ? 3.835 -8.832 21.383 1.00 95.88 178 PRO A CA 1
ATOM 1291 C C . PRO A 1 178 ? 2.911 -7.612 21.281 1.00 95.88 178 PRO A C 1
ATOM 1293 O O . PRO A 1 178 ? 3.295 -6.492 21.611 1.00 95.88 178 PRO A O 1
ATOM 1296 N N . GLY A 1 179 ? 1.671 -7.836 20.856 1.00 95.88 179 GLY A N 1
ATOM 1297 C CA . GLY A 1 179 ? 0.674 -6.787 20.651 1.00 95.88 179 GLY A CA 1
ATOM 1298 C C . GLY A 1 179 ? 0.877 -5.906 19.409 1.00 95.88 179 GLY A C 1
ATOM 1299 O O . GLY A 1 179 ? 0.089 -4.981 19.220 1.00 95.88 179 GLY A O 1
ATOM 1300 N N . HIS A 1 180 ? 1.883 -6.168 18.568 1.00 95.44 180 HIS A N 1
ATOM 1301 C CA . HIS A 1 180 ? 2.170 -5.413 17.339 1.00 95.44 180 HIS A CA 1
ATOM 1302 C C . HIS A 1 180 ? 1.632 -6.116 16.084 1.00 95.44 180 HIS A C 1
ATOM 1304 O O . HIS A 1 180 ? 1.099 -7.229 16.143 1.00 95.44 180 HIS A O 1
ATOM 1310 N N . TYR A 1 181 ? 1.754 -5.467 14.925 1.00 96.06 181 TYR A N 1
ATOM 1311 C CA . TYR A 1 181 ? 1.573 -6.136 13.639 1.00 96.06 181 TYR A CA 1
ATOM 1312 C C . TYR A 1 181 ? 2.794 -6.984 13.281 1.00 96.06 181 TYR A C 1
ATOM 1314 O O . TYR A 1 181 ? 3.919 -6.691 13.688 1.00 96.06 181 TYR A O 1
ATOM 1322 N N . GLN A 1 182 ? 2.565 -8.050 12.511 1.00 94.75 182 GLN A N 1
ATOM 1323 C CA . GLN A 1 182 ? 3.643 -8.878 11.977 1.00 94.75 182 GLN A CA 1
ATOM 1324 C C . GLN A 1 182 ? 4.589 -8.049 11.104 1.00 94.75 182 GLN A C 1
ATOM 1326 O O . GLN A 1 182 ? 4.151 -7.163 10.365 1.00 94.75 182 GLN A O 1
ATOM 1331 N N . ALA A 1 183 ? 5.881 -8.369 11.180 1.00 88.69 183 ALA A N 1
ATOM 1332 C CA . ALA A 1 183 ? 6.886 -7.747 10.334 1.00 88.69 183 ALA A CA 1
ATOM 1333 C C . ALA A 1 183 ? 6.669 -8.112 8.861 1.00 88.69 183 ALA A C 1
ATOM 1335 O O . ALA A 1 183 ? 6.409 -9.269 8.518 1.00 88.69 183 ALA A O 1
ATOM 1336 N N . VAL A 1 184 ? 6.824 -7.122 7.984 1.00 84.56 184 VAL A N 1
ATOM 1337 C CA . VAL A 1 184 ? 6.931 -7.350 6.542 1.00 84.56 184 VAL A CA 1
ATOM 1338 C C . VAL A 1 184 ? 8.398 -7.628 6.246 1.00 84.56 184 VAL A C 1
ATOM 1340 O O . VAL A 1 184 ? 9.267 -6.851 6.623 1.00 84.56 184 VAL A O 1
ATOM 1343 N N . THR A 1 185 ? 8.695 -8.749 5.590 1.00 77.00 185 THR A N 1
ATOM 1344 C CA . THR A 1 185 ? 10.066 -9.268 5.447 1.00 77.00 185 THR A CA 1
ATOM 1345 C C . THR A 1 185 ? 11.021 -8.347 4.682 1.00 77.00 185 THR A C 1
ATOM 1347 O O . THR A 1 185 ? 12.222 -8.599 4.706 1.00 77.00 185 THR A O 1
ATOM 1350 N N . GLY A 1 186 ? 10.523 -7.316 3.985 1.00 73.06 186 GLY A N 1
ATOM 1351 C CA . GLY A 1 186 ? 11.305 -6.347 3.196 1.00 73.06 186 GLY A CA 1
ATOM 1352 C C . GLY A 1 186 ? 11.965 -6.931 1.937 1.00 73.06 186 GLY A C 1
ATOM 1353 O O . GLY A 1 186 ? 12.117 -6.237 0.937 1.00 73.06 186 GLY A O 1
ATOM 1354 N N . ALA A 1 187 ? 12.290 -8.225 1.954 1.00 80.38 187 ALA A N 1
ATOM 1355 C CA . ALA A 1 187 ? 12.763 -9.003 0.822 1.00 80.38 187 ALA A CA 1
ATOM 1356 C C . ALA A 1 187 ? 11.583 -9.610 0.048 1.00 80.38 187 ALA A C 1
ATOM 1358 O O . ALA A 1 187 ? 10.740 -10.314 0.616 1.00 80.38 187 ALA A O 1
ATOM 1359 N N . ILE A 1 188 ? 11.551 -9.350 -1.256 1.00 83.75 188 ILE A N 1
ATOM 1360 C CA . ILE A 1 188 ? 10.536 -9.808 -2.200 1.00 83.75 188 ILE A CA 1
ATOM 1361 C C . ILE A 1 188 ? 11.251 -10.478 -3.370 1.00 83.75 188 ILE A C 1
ATOM 1363 O O . ILE A 1 188 ? 12.275 -10.000 -3.854 1.00 83.75 188 ILE A O 1
ATOM 1367 N N . GLN A 1 189 ? 10.690 -11.589 -3.835 1.00 91.44 189 GLN A N 1
ATOM 1368 C CA . GLN A 1 189 ? 11.085 -12.246 -5.076 1.00 91.44 189 GLN A CA 1
ATOM 1369 C C . GLN A 1 189 ? 9.868 -12.275 -5.992 1.00 91.44 189 GLN A C 1
ATOM 1371 O O . GLN A 1 189 ? 8.808 -12.755 -5.586 1.00 91.44 189 GLN A O 1
ATOM 1376 N N . ALA A 1 190 ? 9.996 -11.735 -7.200 1.00 91.69 190 ALA A N 1
ATOM 1377 C CA . ALA A 1 190 ? 8.879 -11.626 -8.130 1.00 91.69 190 ALA A CA 1
ATOM 1378 C C . ALA A 1 190 ? 9.331 -11.721 -9.588 1.00 91.69 190 ALA A C 1
ATOM 1380 O O . ALA A 1 190 ? 10.441 -11.330 -9.941 1.00 91.69 190 ALA A O 1
ATOM 1381 N N . ASP A 1 191 ? 8.438 -12.198 -10.453 1.00 94.81 191 ASP A N 1
ATOM 1382 C CA . ASP A 1 191 ? 8.621 -12.074 -11.896 1.00 94.81 191 ASP A CA 1
ATOM 1383 C C . ASP A 1 191 ? 8.522 -10.609 -12.323 1.00 94.81 191 ASP A C 1
ATOM 1385 O O . ASP A 1 191 ? 7.642 -9.865 -11.883 1.00 94.81 191 ASP A O 1
ATOM 1389 N N . VAL A 1 192 ? 9.361 -10.220 -13.276 1.00 94.69 192 VAL A N 1
ATOM 1390 C CA . VAL A 1 192 ? 9.342 -8.891 -13.877 1.00 94.69 192 VAL A CA 1
ATOM 1391 C C . VAL A 1 192 ? 9.383 -8.986 -15.399 1.00 94.69 192 VAL A C 1
ATOM 1393 O O . VAL A 1 192 ? 10.006 -9.871 -15.983 1.00 94.69 192 VAL A O 1
ATOM 1396 N N . LYS A 1 193 ? 8.686 -8.074 -16.079 1.00 95.06 193 LYS A N 1
ATOM 1397 C CA . LYS A 1 193 ? 8.803 -7.894 -17.531 1.00 95.06 193 LYS A CA 1
ATOM 1398 C C . LYS A 1 193 ? 9.771 -6.749 -17.794 1.00 95.06 193 LYS A C 1
ATOM 1400 O O . LYS A 1 193 ? 9.539 -5.660 -17.287 1.00 95.06 193 LYS A O 1
ATOM 1405 N N . PHE A 1 194 ? 10.792 -6.948 -18.617 1.00 95.81 194 PHE A N 1
ATOM 1406 C CA . PHE A 1 194 ? 11.691 -5.850 -18.968 1.00 95.81 194 PHE A CA 1
ATOM 1407 C C . PHE A 1 194 ? 11.011 -4.839 -19.897 1.00 95.81 194 PHE A C 1
ATOM 1409 O O . PHE A 1 194 ? 10.109 -5.184 -20.681 1.00 95.81 194 PHE A O 1
ATOM 1416 N N . ASP A 1 195 ? 11.455 -3.588 -19.811 1.00 96.19 195 ASP A N 1
ATOM 1417 C CA . ASP A 1 195 ? 10.959 -2.493 -20.640 1.00 96.19 195 ASP A CA 1
ATOM 1418 C C . ASP A 1 195 ? 11.164 -2.774 -22.127 1.00 96.19 195 ASP A C 1
ATOM 1420 O O . ASP A 1 195 ? 12.113 -3.443 -22.542 1.00 96.19 195 ASP A O 1
ATOM 1424 N N . ASN A 1 196 ? 10.268 -2.247 -22.953 1.00 94.25 196 ASN A N 1
ATOM 1425 C CA . ASN A 1 196 ? 10.376 -2.350 -24.398 1.00 94.25 196 ASN A CA 1
ATOM 1426 C C . ASN A 1 196 ? 9.900 -1.064 -25.060 1.00 94.25 196 ASN A C 1
ATOM 1428 O O . ASN A 1 196 ? 8.708 -0.868 -25.283 1.00 94.25 196 ASN A O 1
ATOM 1432 N N . GLY A 1 197 ? 10.853 -0.201 -25.400 1.00 89.19 197 GLY A N 1
ATOM 1433 C CA . GLY A 1 197 ? 10.615 0.991 -26.214 1.00 89.19 197 GLY A CA 1
ATOM 1434 C C . GLY A 1 197 ? 10.977 0.814 -27.691 1.00 89.19 197 GLY A C 1
ATOM 1435 O O . GLY A 1 197 ? 10.834 1.755 -28.460 1.00 89.19 197 GLY A O 1
ATOM 1436 N N . SER A 1 198 ? 11.488 -0.355 -28.100 1.00 86.00 198 SER A N 1
ATOM 1437 C CA . SER A 1 198 ? 12.136 -0.523 -29.413 1.00 86.00 198 SER A CA 1
ATOM 1438 C C . SER A 1 198 ? 11.286 -1.263 -30.443 1.00 86.00 198 SER A C 1
ATOM 1440 O O . SER A 1 198 ? 11.347 -0.936 -31.626 1.00 86.00 198 SER A O 1
ATOM 1442 N N . VAL A 1 199 ? 10.487 -2.249 -30.027 1.00 82.88 199 VAL A N 1
ATOM 1443 C CA . VAL A 1 199 ? 9.659 -3.053 -30.941 1.00 82.88 199 VAL A CA 1
ATOM 1444 C C . VAL A 1 199 ? 8.267 -3.223 -30.348 1.00 82.88 199 VAL A C 1
ATOM 1446 O O . VAL A 1 199 ? 8.131 -3.497 -29.164 1.00 82.88 199 VAL A O 1
ATOM 1449 N N . ALA A 1 200 ? 7.209 -3.094 -31.145 1.00 84.50 200 ALA A N 1
ATOM 1450 C CA . ALA A 1 200 ? 5.862 -3.357 -30.644 1.00 84.50 200 ALA A CA 1
ATOM 1451 C C . ALA A 1 200 ? 5.698 -4.836 -30.197 1.00 84.50 200 ALA A C 1
ATOM 1453 O O . ALA A 1 200 ? 6.214 -5.729 -30.870 1.00 84.50 200 ALA A O 1
ATOM 1454 N N . PRO A 1 201 ? 4.949 -5.127 -29.112 1.00 84.38 201 PRO A N 1
ATOM 1455 C CA . PRO A 1 201 ? 4.217 -4.177 -28.277 1.00 84.38 201 PRO A CA 1
ATOM 1456 C C . PRO A 1 201 ? 5.128 -3.457 -27.272 1.00 84.38 201 PRO A C 1
ATOM 1458 O O . PRO A 1 201 ? 5.872 -4.097 -26.523 1.00 84.38 201 PRO A O 1
ATOM 1461 N N . PHE A 1 202 ? 5.010 -2.126 -27.234 1.00 89.31 202 PHE A N 1
ATOM 1462 C CA . PHE A 1 202 ? 5.749 -1.288 -26.295 1.00 89.31 202 PHE A CA 1
ATOM 1463 C C . PHE A 1 202 ? 5.259 -1.498 -24.860 1.00 89.31 202 PHE A C 1
ATOM 1465 O O . PHE A 1 202 ? 4.065 -1.710 -24.630 1.00 89.31 202 PHE A O 1
ATOM 1472 N N . ASN A 1 203 ? 6.169 -1.427 -23.891 1.00 90.25 203 ASN A N 1
ATOM 1473 C CA . ASN A 1 203 ? 5.815 -1.396 -22.476 1.00 90.25 203 ASN A CA 1
ATOM 1474 C C . ASN A 1 203 ? 6.854 -0.645 -21.648 1.00 90.25 203 ASN A C 1
ATOM 1476 O O . ASN A 1 203 ? 8.050 -0.768 -21.898 1.00 90.25 203 ASN A O 1
ATOM 1480 N N . ALA A 1 204 ? 6.360 0.033 -20.620 1.00 91.50 204 ALA A N 1
ATOM 1481 C CA . ALA A 1 204 ? 7.129 0.455 -19.465 1.00 91.50 204 ALA A CA 1
ATOM 1482 C C . ALA A 1 204 ? 6.671 -0.387 -18.272 1.00 91.50 204 ALA A C 1
ATOM 1484 O O . ALA A 1 204 ? 5.473 -0.638 -18.098 1.00 91.50 204 ALA A O 1
ATOM 1485 N N . THR A 1 205 ? 7.629 -0.877 -17.507 1.00 93.44 205 THR A N 1
ATOM 1486 C CA . THR A 1 205 ? 7.433 -1.642 -16.290 1.00 93.44 205 THR A CA 1
ATOM 1487 C C . THR A 1 205 ? 7.933 -0.804 -15.134 1.00 93.44 205 THR A C 1
ATOM 1489 O O . THR A 1 205 ? 9.024 -0.238 -15.186 1.00 93.44 205 THR A O 1
ATOM 1492 N N . TYR A 1 206 ? 7.127 -0.758 -14.084 1.00 92.81 206 TYR A N 1
ATOM 1493 C CA . TYR A 1 206 ? 7.422 0.014 -12.895 1.00 92.81 206 TYR A CA 1
ATOM 1494 C C . TYR A 1 206 ? 7.449 -0.895 -11.675 1.00 92.81 206 TYR A C 1
ATOM 1496 O O . TYR A 1 206 ? 6.644 -1.826 -11.573 1.00 92.81 206 TYR A O 1
ATOM 1504 N N . LEU A 1 207 ? 8.359 -0.605 -10.752 1.00 92.94 207 LEU A N 1
ATOM 1505 C CA . LEU A 1 207 ? 8.315 -1.121 -9.393 1.00 92.94 207 LEU A CA 1
ATOM 1506 C C . LEU A 1 207 ? 7.609 -0.097 -8.512 1.00 92.94 207 LEU A C 1
ATOM 1508 O O . LEU A 1 207 ? 7.930 1.086 -8.563 1.00 92.94 207 LEU A O 1
ATOM 1512 N N . THR A 1 208 ? 6.657 -0.560 -7.706 1.00 92.62 208 THR A N 1
ATOM 1513 C CA . THR A 1 208 ? 6.035 0.249 -6.657 1.00 92.62 208 THR A CA 1
ATOM 1514 C C . THR A 1 208 ? 6.691 -0.096 -5.329 1.00 92.62 208 THR A C 1
ATOM 1516 O O . THR A 1 208 ? 6.644 -1.249 -4.897 1.00 92.62 208 THR A O 1
ATOM 1519 N N . LEU A 1 209 ? 7.298 0.902 -4.700 1.00 91.75 209 LEU A N 1
ATOM 1520 C CA . LEU A 1 209 ? 8.022 0.797 -3.439 1.00 91.75 209 LEU A CA 1
ATOM 1521 C C . LEU A 1 209 ? 7.266 1.591 -2.380 1.00 91.75 209 LEU A C 1
ATOM 1523 O O . LEU A 1 209 ? 6.754 2.669 -2.677 1.00 91.75 209 LEU A O 1
ATOM 1527 N N . LEU A 1 210 ? 7.155 1.051 -1.167 1.00 92.38 210 LEU A N 1
ATOM 1528 C CA . LEU A 1 210 ? 6.490 1.721 -0.052 1.00 92.38 210 LEU A CA 1
ATOM 1529 C C . LEU A 1 210 ? 7.053 1.270 1.293 1.00 92.38 210 LEU A C 1
ATOM 1531 O O . LEU A 1 210 ? 7.529 0.140 1.418 1.00 92.38 210 LEU A O 1
ATOM 1535 N N . THR A 1 211 ? 6.937 2.132 2.298 1.00 90.12 211 THR A N 1
ATOM 1536 C CA . THR A 1 211 ? 7.149 1.790 3.710 1.00 90.12 211 THR A CA 1
ATOM 1537 C C . THR A 1 211 ? 5.842 1.885 4.484 1.00 90.12 211 THR A C 1
ATOM 1539 O O . THR A 1 211 ? 4.876 2.459 3.995 1.00 90.12 211 THR A O 1
ATOM 1542 N N . LEU A 1 212 ? 5.774 1.274 5.668 1.00 89.44 212 LEU A N 1
ATOM 1543 C CA . LEU A 1 212 ? 4.562 1.271 6.506 1.00 89.44 212 LEU A CA 1
ATOM 1544 C C . LEU A 1 212 ? 4.746 2.031 7.819 1.00 89.44 212 LEU A C 1
ATOM 1546 O O . LEU A 1 212 ? 3.771 2.444 8.439 1.00 89.44 212 LEU A O 1
ATOM 1550 N N . ASP A 1 213 ? 5.988 2.226 8.236 1.00 81.31 213 ASP A N 1
ATOM 1551 C CA . ASP A 1 213 ? 6.423 2.985 9.403 1.00 81.31 213 ASP A CA 1
ATOM 1552 C C . ASP A 1 213 ? 6.535 4.485 9.091 1.00 81.31 213 ASP A C 1
ATOM 1554 O O . ASP A 1 213 ? 7.478 5.166 9.493 1.00 81.31 213 ASP A O 1
ATOM 1558 N N . VAL A 1 214 ? 5.547 5.014 8.366 1.00 82.94 214 VAL A N 1
ATOM 1559 C CA . VAL A 1 214 ? 5.531 6.423 7.987 1.00 82.94 214 VAL A CA 1
ATOM 1560 C C . VAL A 1 214 ? 5.199 7.303 9.186 1.00 82.94 214 VAL A C 1
ATOM 1562 O O . VAL A 1 214 ? 4.270 7.075 9.965 1.00 82.94 214 VAL A O 1
ATOM 1565 N N . ARG A 1 215 ? 5.983 8.365 9.321 1.00 79.94 215 ARG A N 1
ATOM 1566 C CA . ARG A 1 215 ? 5.762 9.461 10.253 1.00 79.94 215 ARG A CA 1
ATOM 1567 C C . ARG A 1 215 ? 4.777 10.429 9.616 1.00 79.94 215 ARG A C 1
ATOM 1569 O O . ARG A 1 215 ? 5.158 11.275 8.803 1.00 79.94 215 ARG A O 1
ATOM 1576 N N . SER A 1 216 ? 3.513 10.270 9.987 1.00 73.62 216 SER A N 1
ATOM 1577 C CA . SER A 1 216 ? 2.388 11.025 9.439 1.00 73.62 216 SER A CA 1
ATOM 1578 C C . SER A 1 216 ? 2.618 12.534 9.460 1.00 73.62 216 SER A C 1
ATOM 1580 O O . SER A 1 216 ? 2.815 13.116 10.529 1.00 73.62 216 SER A O 1
ATOM 1582 N N . ASN A 1 217 ? 2.578 13.175 8.285 1.00 75.25 217 ASN A N 1
ATOM 1583 C CA . ASN A 1 217 ? 2.743 14.623 8.116 1.00 75.25 217 ASN A CA 1
ATOM 1584 C C . ASN A 1 217 ? 4.042 15.186 8.732 1.00 75.25 217 ASN A C 1
ATOM 1586 O O . ASN A 1 217 ? 4.119 16.360 9.107 1.00 75.25 217 ASN A O 1
ATOM 1590 N N . LEU A 1 218 ? 5.081 14.350 8.816 1.00 77.19 218 LEU A N 1
ATOM 1591 C CA . LEU A 1 218 ? 6.387 14.667 9.387 1.00 77.19 218 LEU A CA 1
ATOM 1592 C C . LEU A 1 218 ? 7.523 14.230 8.453 1.00 77.19 218 LEU A C 1
ATOM 1594 O O . LEU A 1 218 ? 7.303 13.444 7.531 1.00 77.19 218 LEU A O 1
ATOM 1598 N N . PRO A 1 219 ? 8.756 14.721 8.682 1.00 80.94 219 PRO A N 1
ATOM 1599 C CA . PRO A 1 219 ? 9.929 14.231 7.972 1.00 80.94 219 PRO A CA 1
ATOM 1600 C C . PRO A 1 219 ? 10.190 12.742 8.237 1.00 80.94 219 PRO A C 1
ATOM 1602 O O . PRO A 1 219 ? 10.335 12.324 9.392 1.00 80.94 219 PRO A O 1
ATOM 1605 N N . ASN A 1 220 ? 10.302 11.977 7.156 1.00 84.19 220 ASN A N 1
ATOM 1606 C CA . ASN A 1 220 ? 10.678 10.570 7.114 1.00 84.19 220 ASN A CA 1
ATOM 1607 C C . ASN A 1 220 ? 12.118 10.428 6.617 1.00 84.19 220 ASN A C 1
ATOM 1609 O O . ASN A 1 220 ? 12.588 11.240 5.817 1.00 84.19 220 ASN A O 1
ATOM 1613 N N . PHE A 1 221 ? 12.820 9.410 7.111 1.00 85.06 221 PHE A N 1
ATOM 1614 C CA . PHE A 1 221 ? 14.131 9.063 6.573 1.00 85.06 221 PHE A CA 1
ATOM 1615 C C . PHE A 1 221 ? 13.963 8.369 5.214 1.00 85.06 221 PHE A C 1
ATOM 1617 O O . PHE A 1 221 ? 12.976 7.651 5.035 1.00 85.06 221 PHE A O 1
ATOM 1624 N N . PRO A 1 222 ? 14.888 8.579 4.262 1.00 87.44 222 PRO A N 1
ATOM 1625 C CA . PRO A 1 222 ? 14.924 7.790 3.039 1.00 87.44 222 PRO A CA 1
ATOM 1626 C C . PRO A 1 222 ? 15.075 6.304 3.352 1.00 87.44 222 PRO A C 1
ATOM 1628 O O . PRO A 1 222 ? 15.775 5.934 4.295 1.00 87.44 222 PRO A O 1
ATOM 1631 N N . THR A 1 223 ? 14.429 5.478 2.540 1.00 88.56 223 THR A N 1
ATOM 1632 C CA . THR A 1 223 ? 14.538 4.023 2.581 1.00 88.56 223 THR A CA 1
ATOM 1633 C C . THR A 1 223 ? 15.334 3.549 1.384 1.00 88.56 223 THR A C 1
ATOM 1635 O O . THR A 1 223 ? 14.981 3.858 0.246 1.00 88.56 223 THR A O 1
ATOM 1638 N N . PHE A 1 224 ? 16.378 2.768 1.633 1.00 90.50 224 PHE A N 1
ATOM 1639 C CA . PHE A 1 224 ? 17.275 2.245 0.610 1.00 90.50 224 PHE A CA 1
ATOM 1640 C C . PHE A 1 224 ? 16.951 0.786 0.318 1.00 90.50 224 PHE A C 1
ATOM 1642 O O . PHE A 1 224 ? 16.762 -0.018 1.233 1.00 90.50 224 PHE A O 1
ATOM 1649 N N . VAL A 1 225 ? 16.906 0.431 -0.966 1.00 91.56 225 VAL A N 1
ATOM 1650 C CA . VAL A 1 225 ? 16.601 -0.928 -1.419 1.00 91.56 225 VAL A CA 1
ATOM 1651 C C . VAL A 1 225 ? 17.584 -1.354 -2.499 1.00 91.56 225 VAL A C 1
ATOM 1653 O O . VAL A 1 225 ? 17.612 -0.793 -3.595 1.00 91.56 225 VAL A O 1
ATOM 1656 N N . ASP A 1 226 ? 18.336 -2.411 -2.204 1.00 94.56 226 ASP A N 1
ATOM 1657 C CA . ASP A 1 226 ? 19.134 -3.123 -3.197 1.00 94.56 226 ASP A CA 1
ATOM 1658 C C . ASP A 1 226 ? 18.240 -4.029 -4.051 1.00 94.56 226 ASP A C 1
ATOM 1660 O O . ASP A 1 226 ? 17.361 -4.730 -3.538 1.00 94.56 226 ASP A O 1
ATOM 1664 N N . LEU A 1 227 ? 18.483 -4.061 -5.360 1.00 96.00 227 LEU A N 1
ATOM 1665 C CA . LEU A 1 227 ? 17.694 -4.813 -6.331 1.00 96.00 227 LEU A CA 1
ATOM 1666 C C . LEU A 1 227 ? 18.600 -5.655 -7.230 1.00 96.00 227 LEU A C 1
ATOM 1668 O O . LEU A 1 227 ? 19.510 -5.156 -7.891 1.00 96.00 227 LEU A O 1
ATOM 1672 N N . ASN A 1 228 ? 18.303 -6.949 -7.308 1.00 97.25 228 ASN A N 1
ATOM 1673 C CA . ASN A 1 228 ? 18.985 -7.889 -8.188 1.00 97.25 228 ASN A CA 1
ATOM 1674 C C . ASN A 1 228 ? 18.012 -8.431 -9.231 1.00 97.25 228 ASN A C 1
ATOM 1676 O O . ASN A 1 228 ? 17.002 -9.045 -8.890 1.00 97.25 228 ASN A O 1
ATOM 1680 N N . PHE A 1 229 ? 18.341 -8.237 -10.503 1.00 97.56 229 PHE A N 1
ATOM 1681 C CA . PHE A 1 229 ? 17.573 -8.734 -11.635 1.00 97.56 229 PHE A CA 1
ATOM 1682 C C . PHE A 1 229 ? 18.296 -9.899 -12.298 1.00 97.56 229 PHE A C 1
ATOM 1684 O O . PHE A 1 229 ? 19.483 -9.803 -12.599 1.00 97.56 229 PHE A O 1
ATOM 1691 N N . TYR A 1 230 ? 17.569 -10.973 -12.583 1.00 97.38 230 TYR A N 1
ATOM 1692 C CA . TYR A 1 230 ? 18.078 -12.135 -13.303 1.00 97.38 230 TYR A CA 1
ATOM 1693 C C . TYR A 1 230 ? 17.256 -12.337 -14.566 1.00 97.38 230 TYR A C 1
ATOM 1695 O O . TYR A 1 230 ? 16.036 -12.482 -14.502 1.00 97.38 230 TYR A O 1
ATOM 1703 N N . ASN A 1 231 ? 17.907 -12.347 -15.723 1.00 95.69 231 ASN A N 1
ATOM 1704 C CA . ASN A 1 231 ? 17.236 -12.678 -16.977 1.00 95.69 231 ASN A CA 1
ATOM 1705 C C . ASN A 1 231 ? 17.032 -14.209 -17.115 1.00 95.69 231 ASN A C 1
ATOM 1707 O O . ASN A 1 231 ? 17.509 -14.983 -16.288 1.00 95.69 231 ASN A O 1
ATOM 1711 N N . GLU A 1 232 ? 16.358 -14.676 -18.172 1.00 93.12 232 GLU A N 1
ATOM 1712 C CA . GLU A 1 232 ? 16.095 -16.120 -18.380 1.00 93.12 232 GLU A CA 1
ATOM 1713 C C . GLU A 1 232 ? 17.372 -16.960 -18.596 1.00 93.12 232 GLU A C 1
ATOM 1715 O O . GLU A 1 232 ? 17.326 -18.184 -18.525 1.00 93.12 232 GLU A O 1
ATOM 1720 N N . THR A 1 233 ? 18.519 -16.317 -18.842 1.00 92.88 233 THR A N 1
ATOM 1721 C CA . THR A 1 233 ? 19.842 -16.961 -18.921 1.00 92.88 233 THR A CA 1
ATOM 1722 C C . THR A 1 233 ? 20.643 -16.826 -17.621 1.00 92.88 233 THR A C 1
ATOM 1724 O O . THR A 1 233 ? 21.859 -16.991 -17.640 1.00 92.88 233 THR A O 1
ATOM 1727 N N . GLU A 1 234 ? 19.982 -16.464 -16.518 1.00 92.12 234 GLU A N 1
ATOM 1728 C CA . GLU A 1 234 ? 20.563 -16.277 -15.180 1.00 92.12 234 GLU A CA 1
ATOM 1729 C C . GLU A 1 234 ? 21.630 -15.169 -15.098 1.00 92.12 234 GLU A C 1
ATOM 1731 O O . GLU A 1 234 ? 22.417 -15.097 -14.152 1.00 92.12 234 GLU A O 1
ATOM 1736 N N . ARG A 1 235 ? 21.655 -14.253 -16.072 1.00 96.06 235 ARG A N 1
ATOM 1737 C CA . ARG A 1 235 ? 22.550 -13.096 -16.045 1.00 96.06 235 ARG A CA 1
ATOM 1738 C C . ARG A 1 235 ? 22.033 -12.082 -15.030 1.00 96.06 235 ARG A C 1
ATOM 1740 O O . ARG A 1 235 ? 20.921 -11.578 -15.175 1.00 96.06 235 ARG A O 1
ATOM 1747 N N . LEU A 1 236 ? 22.886 -11.753 -14.064 1.00 96.69 236 LEU A N 1
ATOM 1748 C CA . LEU A 1 236 ? 22.627 -10.745 -13.043 1.00 96.69 236 LEU A CA 1
ATOM 1749 C C . LEU A 1 236 ? 22.804 -9.318 -13.586 1.00 96.69 236 LEU A C 1
ATOM 1751 O O . LEU A 1 236 ? 23.796 -9.012 -14.252 1.00 96.69 236 LEU A O 1
ATOM 1755 N N . THR A 1 237 ? 21.864 -8.446 -13.237 1.00 97.50 237 THR A N 1
ATOM 1756 C CA . THR A 1 237 ? 21.981 -6.984 -13.272 1.00 97.50 237 THR A CA 1
ATOM 1757 C C . THR A 1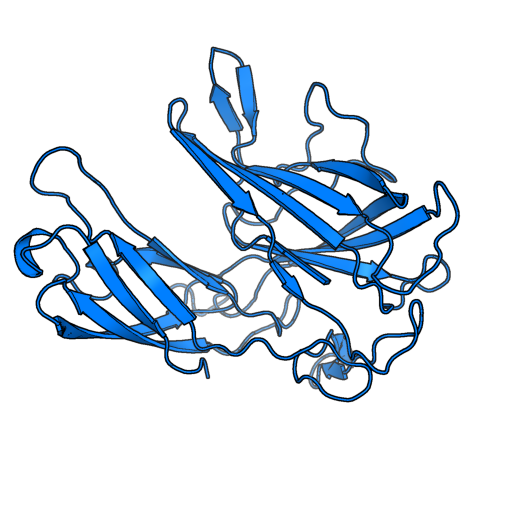 237 ? 21.601 -6.461 -11.886 1.00 97.50 237 THR A C 1
ATOM 1759 O O . THR A 1 237 ? 20.462 -6.636 -11.460 1.00 97.50 237 THR A O 1
ATOM 1762 N N . SER A 1 238 ? 22.554 -5.874 -11.165 1.00 96.88 238 SER A N 1
ATOM 1763 C CA . SER A 1 238 ? 22.337 -5.329 -9.818 1.00 96.88 238 SER A CA 1
ATOM 1764 C C . SER A 1 238 ? 22.242 -3.811 -9.874 1.00 96.88 238 SER A C 1
ATOM 1766 O O . SER A 1 238 ? 23.054 -3.170 -10.536 1.00 96.88 238 SER A O 1
ATOM 1768 N N . THR A 1 239 ? 21.283 -3.248 -9.153 1.00 96.06 239 THR A N 1
ATOM 1769 C CA . THR A 1 239 ? 21.081 -1.805 -8.991 1.00 96.06 239 THR A CA 1
ATOM 1770 C C . THR A 1 239 ? 20.529 -1.532 -7.589 1.00 96.06 239 THR A C 1
ATOM 1772 O O . THR A 1 239 ? 20.302 -2.463 -6.815 1.00 96.06 239 THR A O 1
ATOM 1775 N N . ALA A 1 240 ? 20.327 -0.270 -7.244 1.00 94.00 240 ALA A N 1
ATOM 1776 C CA . ALA A 1 240 ? 19.696 0.140 -6.003 1.00 94.00 240 ALA A CA 1
ATOM 1777 C C . ALA A 1 240 ? 18.852 1.387 -6.250 1.00 94.00 240 ALA A C 1
ATOM 1779 O O . ALA A 1 240 ? 19.047 2.107 -7.230 1.00 94.00 240 ALA A O 1
ATOM 1780 N N . THR A 1 241 ? 17.918 1.639 -5.348 1.00 92.19 241 THR A N 1
ATOM 1781 C CA . THR A 1 241 ? 17.130 2.868 -5.337 1.00 92.19 241 THR A CA 1
ATOM 1782 C C . THR A 1 241 ? 16.868 3.287 -3.908 1.00 92.19 241 THR A C 1
ATOM 1784 O O . THR A 1 241 ? 16.871 2.462 -2.992 1.00 92.19 241 THR A O 1
ATOM 1787 N N . GLU A 1 242 ? 16.621 4.572 -3.730 1.00 91.00 242 GLU A N 1
ATOM 1788 C CA . GLU A 1 242 ? 16.092 5.125 -2.494 1.00 91.00 242 GLU A CA 1
ATOM 1789 C C . GLU A 1 242 ? 14.730 5.745 -2.775 1.00 91.00 242 GLU A C 1
ATOM 1791 O O . GLU A 1 242 ? 14.451 6.124 -3.911 1.00 91.00 242 GLU A O 1
ATOM 1796 N N . PHE A 1 243 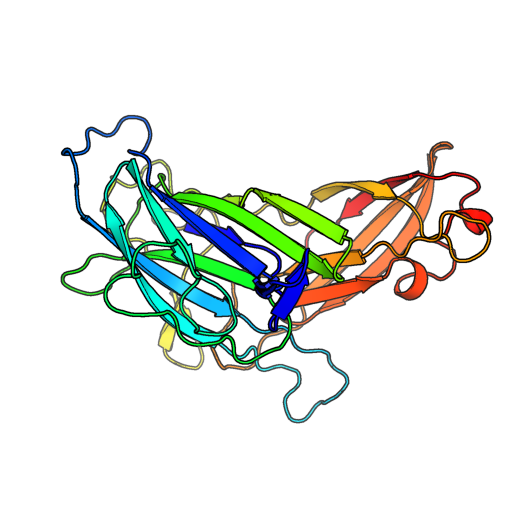? 13.878 5.809 -1.760 1.00 88.44 243 PHE A N 1
ATOM 1797 C CA . PHE A 1 243 ? 12.590 6.485 -1.848 1.00 88.44 243 PHE A CA 1
ATOM 1798 C C . PHE A 1 243 ? 12.146 6.974 -0.471 1.00 88.44 243 PHE A C 1
ATOM 1800 O O . PHE A 1 243 ? 12.642 6.520 0.562 1.00 88.44 243 PHE A O 1
ATOM 1807 N N . ILE A 1 244 ? 11.176 7.888 -0.440 1.00 88.38 244 ILE A N 1
ATOM 1808 C CA . ILE A 1 244 ? 10.590 8.394 0.804 1.00 88.38 244 ILE A CA 1
ATOM 1809 C C . ILE A 1 244 ? 9.099 8.050 0.818 1.00 88.38 244 ILE A C 1
ATOM 1811 O O . ILE A 1 244 ? 8.307 8.612 0.057 1.00 88.38 244 ILE A O 1
ATOM 1815 N N . CYS A 1 245 ? 8.729 7.127 1.711 1.00 88.69 245 CYS A N 1
ATOM 1816 C CA . CYS A 1 245 ? 7.383 6.585 1.957 1.00 88.69 245 CYS A CA 1
ATOM 1817 C C . CYS A 1 245 ? 6.741 5.808 0.813 1.00 88.69 245 CYS A C 1
ATOM 1819 O O . CYS A 1 245 ? 6.173 4.744 1.052 1.00 88.69 245 CYS A O 1
ATOM 1821 N N . TRP A 1 246 ? 6.787 6.335 -0.408 1.00 91.94 246 TRP A N 1
ATOM 1822 C CA . TRP A 1 246 ? 6.252 5.687 -1.594 1.00 91.94 246 TRP A CA 1
ATOM 1823 C C . TRP A 1 246 ? 6.897 6.224 -2.865 1.00 91.94 246 TRP A C 1
ATOM 1825 O O . TRP A 1 246 ? 7.035 7.437 -3.026 1.00 91.94 246 TRP A O 1
ATOM 1835 N N . GLU A 1 247 ? 7.203 5.333 -3.800 1.00 90.44 247 GLU A N 1
ATOM 1836 C CA . GLU A 1 247 ? 7.659 5.701 -5.135 1.00 90.44 247 GLU A CA 1
ATOM 1837 C C . GLU A 1 247 ? 7.250 4.665 -6.181 1.00 90.44 247 GLU A C 1
ATOM 1839 O O . GLU A 1 247 ? 7.052 3.481 -5.898 1.00 90.44 247 GLU A O 1
ATOM 1844 N N . GLU A 1 248 ? 7.129 5.132 -7.420 1.00 91.44 248 GLU A N 1
ATOM 1845 C CA . GLU A 1 248 ? 7.021 4.282 -8.591 1.00 91.44 248 GLU A CA 1
ATOM 1846 C C . GLU A 1 248 ? 8.204 4.562 -9.515 1.00 91.44 248 GLU A C 1
ATOM 1848 O O . GLU A 1 248 ? 8.303 5.651 -10.077 1.00 91.44 248 GLU A O 1
ATOM 1853 N N . VAL A 1 249 ? 9.077 3.572 -9.685 1.00 91.75 249 VAL A N 1
ATOM 1854 C CA . VAL A 1 249 ? 10.309 3.716 -10.465 1.00 91.75 249 VAL A CA 1
ATOM 1855 C C . VAL A 1 249 ? 10.277 2.811 -11.690 1.00 91.75 249 VAL A C 1
ATOM 1857 O O . VAL A 1 249 ? 9.958 1.621 -11.596 1.00 91.75 249 VAL A O 1
ATOM 1860 N N . GLN A 1 250 ? 10.568 3.374 -12.863 1.00 94.38 250 GLN A N 1
ATOM 1861 C CA . GLN A 1 250 ? 10.647 2.598 -14.096 1.00 94.38 250 GLN A CA 1
ATOM 1862 C C . GLN A 1 250 ? 11.939 1.777 -14.120 1.00 94.38 250 GLN A C 1
ATOM 1864 O O . GLN A 1 250 ? 12.992 2.254 -13.703 1.00 94.38 250 GLN A O 1
ATOM 1869 N N . LEU A 1 251 ? 11.902 0.560 -14.668 1.00 95.44 251 LEU A N 1
ATOM 1870 C CA . LEU A 1 251 ? 13.101 -0.282 -14.732 1.00 95.44 251 LEU A CA 1
ATOM 1871 C C . LEU A 1 251 ? 14.259 0.378 -15.490 1.00 95.44 251 LEU A C 1
ATOM 1873 O O . LEU A 1 251 ? 15.387 0.349 -15.010 1.00 95.44 251 LEU A O 1
ATOM 1877 N N . SER A 1 252 ? 13.992 1.000 -16.641 1.00 94.12 252 SER A N 1
ATOM 1878 C CA . SER A 1 252 ? 15.044 1.679 -17.414 1.00 94.12 252 SER A CA 1
ATOM 1879 C C . SER A 1 252 ? 15.617 2.924 -16.725 1.00 94.12 252 SER A C 1
ATOM 1881 O O . SER A 1 252 ? 16.711 3.347 -17.094 1.00 94.12 252 SER A O 1
ATOM 1883 N N . ASP A 1 253 ? 14.905 3.494 -15.746 1.00 93.69 253 ASP A N 1
ATOM 1884 C CA . ASP A 1 253 ? 15.396 4.618 -14.940 1.00 93.69 253 ASP A CA 1
ATOM 1885 C C . ASP A 1 253 ? 16.314 4.132 -13.804 1.00 93.69 253 ASP A C 1
ATOM 1887 O O . ASP A 1 253 ? 17.255 4.834 -13.442 1.00 93.69 253 ASP A O 1
ATOM 1891 N N . LEU A 1 254 ? 16.096 2.910 -13.292 1.00 93.88 254 LEU A N 1
ATOM 1892 C CA . LEU A 1 254 ? 16.992 2.253 -12.325 1.00 93.88 254 LEU A CA 1
ATOM 1893 C C . LEU A 1 254 ? 18.329 1.848 -12.948 1.00 93.88 254 LEU A C 1
ATOM 1895 O O . LEU A 1 254 ? 19.386 1.991 -12.337 1.00 93.88 254 LEU A O 1
ATOM 1899 N N . ASP A 1 255 ? 18.274 1.266 -14.143 1.00 95.81 255 ASP A N 1
ATOM 1900 C CA . ASP A 1 255 ? 19.443 0.921 -14.940 1.00 95.81 255 ASP A CA 1
ATOM 1901 C C . ASP A 1 255 ? 19.009 0.830 -16.406 1.00 95.81 255 ASP A C 1
ATOM 1903 O O . ASP A 1 255 ? 18.116 0.060 -16.771 1.00 95.81 255 ASP A O 1
ATOM 1907 N N . ALA A 1 256 ? 19.672 1.597 -17.273 1.00 95.19 256 ALA A N 1
ATOM 1908 C CA . ALA A 1 256 ? 19.336 1.671 -18.692 1.00 95.19 256 ALA A CA 1
ATOM 1909 C C . ALA A 1 256 ? 19.407 0.310 -19.412 1.00 95.19 256 ALA A C 1
ATOM 1911 O O . ALA A 1 256 ? 18.857 0.173 -20.503 1.00 95.19 256 ALA A O 1
ATOM 1912 N N . SER A 1 257 ? 20.072 -0.698 -18.839 1.00 95.50 257 SER A N 1
ATOM 1913 C CA . SER A 1 257 ? 20.137 -2.068 -19.345 1.00 95.50 257 SER A CA 1
ATOM 1914 C C . SER A 1 257 ? 18.947 -2.948 -18.943 1.00 95.50 257 SER A C 1
ATOM 1916 O O . SER A 1 257 ? 18.827 -4.053 -19.470 1.00 95.50 257 SER A O 1
ATOM 1918 N N . LEU A 1 258 ? 18.025 -2.501 -18.085 1.00 96.31 258 LEU A N 1
ATOM 1919 C CA . LEU A 1 258 ? 16.821 -3.253 -17.687 1.00 96.31 258 LEU A CA 1
ATOM 1920 C C . LEU A 1 258 ? 15.691 -3.167 -18.730 1.00 96.31 258 LEU A C 1
ATOM 1922 O O . LEU A 1 258 ? 14.519 -2.925 -18.434 1.00 96.31 258 LEU A O 1
ATOM 1926 N N . ASN A 1 259 ? 16.046 -3.432 -19.984 1.00 95.50 259 ASN A N 1
ATOM 1927 C CA . ASN A 1 259 ? 15.144 -3.473 -21.128 1.00 95.50 259 ASN A CA 1
ATOM 1928 C C . ASN A 1 259 ? 15.363 -4.748 -21.962 1.00 95.50 259 ASN A C 1
ATOM 1930 O O . ASN A 1 259 ? 16.411 -5.391 -21.889 1.00 95.50 259 ASN A O 1
ATOM 1934 N N . GLN A 1 260 ? 14.388 -5.109 -22.798 1.00 94.88 260 GLN A N 1
ATOM 1935 C CA . GLN A 1 260 ? 14.412 -6.365 -23.561 1.00 94.88 260 GLN A CA 1
ATOM 1936 C C . GLN A 1 260 ? 15.569 -6.456 -24.568 1.00 94.88 260 GLN A C 1
ATOM 1938 O O . GLN A 1 260 ? 16.028 -7.557 -24.860 1.00 94.88 260 GLN A O 1
ATOM 1943 N N . MET A 1 261 ? 16.070 -5.328 -25.085 1.00 93.56 261 MET A N 1
ATOM 1944 C CA . MET A 1 261 ? 17.204 -5.324 -26.015 1.00 93.56 261 MET A CA 1
ATOM 1945 C C . MET A 1 261 ? 18.506 -5.693 -25.299 1.00 93.56 261 MET A C 1
ATOM 1947 O O . MET A 1 261 ? 19.255 -6.537 -25.784 1.00 93.56 261 MET A O 1
ATOM 1951 N N . ALA A 1 262 ? 18.766 -5.085 -24.142 1.00 94.44 262 ALA A N 1
ATOM 1952 C CA . ALA A 1 262 ? 19.982 -5.319 -23.369 1.00 94.44 262 ALA A CA 1
ATOM 1953 C C . ALA A 1 262 ? 19.956 -6.655 -22.605 1.00 94.44 262 ALA A C 1
ATOM 1955 O O . ALA A 1 262 ? 20.983 -7.334 -22.517 1.00 94.44 262 ALA A O 1
ATOM 1956 N N . GLN A 1 263 ? 18.787 -7.058 -22.098 1.00 95.31 263 GLN A N 1
ATOM 1957 C CA . GLN A 1 263 ? 18.602 -8.333 -21.397 1.00 95.31 263 GLN A CA 1
ATOM 1958 C C . GLN A 1 263 ? 18.478 -9.525 -22.355 1.00 95.31 263 GLN A C 1
ATOM 1960 O O . GLN A 1 263 ? 18.695 -10.663 -21.940 1.00 95.31 263 GLN A O 1
ATOM 1965 N N . GLY A 1 264 ? 18.139 -9.279 -23.626 1.00 93.88 264 GLY A N 1
ATOM 1966 C CA . GLY A 1 264 ? 17.977 -10.302 -24.665 1.00 93.88 264 GLY A CA 1
ATOM 1967 C C . GLY A 1 264 ? 16.735 -11.185 -24.505 1.00 93.88 264 GLY A C 1
ATOM 1968 O O . GLY A 1 264 ? 16.567 -12.142 -25.257 1.00 93.88 264 GLY A O 1
ATOM 1969 N N . VAL A 1 265 ? 15.873 -10.888 -23.531 1.00 93.88 265 VAL A N 1
ATOM 1970 C CA . VAL A 1 265 ? 14.700 -11.687 -23.153 1.00 93.88 265 VAL A CA 1
ATOM 1971 C C . VAL A 1 265 ? 13.551 -10.778 -22.725 1.00 93.88 265 VAL A C 1
ATOM 1973 O O . VAL A 1 265 ? 13.746 -9.599 -22.429 1.00 93.88 265 VAL A O 1
ATOM 1976 N N . ARG A 1 266 ? 12.331 -11.324 -22.671 1.00 93.12 266 ARG A N 1
ATOM 1977 C CA . ARG A 1 266 ? 11.126 -10.548 -22.337 1.00 93.12 266 ARG A CA 1
ATOM 1978 C C . ARG A 1 266 ? 10.944 -10.343 -20.833 1.00 93.12 266 ARG A C 1
ATOM 1980 O O . ARG A 1 266 ? 10.395 -9.318 -20.421 1.00 93.12 266 ARG A O 1
ATOM 1987 N N . LYS A 1 267 ? 11.307 -11.340 -20.032 1.00 94.81 267 LYS A N 1
ATOM 1988 C CA . LYS A 1 267 ? 11.058 -11.378 -18.592 1.00 94.81 267 LYS A CA 1
ATOM 1989 C C . LYS A 1 267 ? 12.302 -11.807 -17.827 1.00 94.81 267 LYS A C 1
ATOM 1991 O O . LYS A 1 267 ? 13.269 -12.288 -18.409 1.00 94.81 267 LYS A O 1
ATOM 1996 N N . GLY A 1 268 ? 12.244 -11.623 -16.522 1.00 95.62 268 GLY A N 1
ATOM 1997 C CA . GLY A 1 268 ? 13.238 -12.095 -15.581 1.00 95.62 268 GLY A CA 1
ATOM 1998 C C . GLY A 1 268 ? 12.652 -12.190 -14.181 1.00 95.62 268 GLY A C 1
ATOM 1999 O O . GLY A 1 268 ? 11.452 -12.004 -13.980 1.00 95.62 268 GLY A O 1
ATOM 2000 N N . LEU A 1 269 ? 13.528 -12.438 -13.222 1.00 96.38 269 LEU A N 1
ATOM 2001 C CA . LEU A 1 269 ? 13.258 -12.379 -11.795 1.00 96.38 269 LEU A CA 1
ATOM 2002 C C . LEU A 1 269 ? 13.816 -11.065 -11.242 1.00 96.38 269 LEU A C 1
ATOM 2004 O O . LEU A 1 269 ? 14.916 -10.664 -11.618 1.00 96.38 269 LEU A O 1
ATOM 2008 N N . VAL A 1 270 ? 13.095 -10.432 -10.324 1.00 96.12 270 VAL A N 1
ATOM 2009 C CA . VAL A 1 270 ? 13.629 -9.396 -9.437 1.00 96.12 270 VAL A CA 1
ATOM 2010 C C . VAL A 1 270 ? 13.654 -9.923 -8.006 1.00 96.12 270 VAL A C 1
ATOM 2012 O O . VAL A 1 270 ? 12.712 -10.578 -7.554 1.00 96.12 270 VAL A O 1
ATOM 2015 N N . VAL A 1 271 ? 14.748 -9.645 -7.305 1.00 95.31 271 VAL A N 1
ATOM 2016 C CA . VAL A 1 271 ? 14.949 -9.954 -5.891 1.00 95.31 271 VAL A CA 1
ATOM 2017 C C . VAL A 1 271 ? 15.336 -8.667 -5.179 1.00 95.31 271 VAL A C 1
ATOM 2019 O O . VAL A 1 271 ? 16.357 -8.070 -5.525 1.00 95.31 271 VAL A O 1
ATOM 2022 N N . SER A 1 272 ? 14.548 -8.246 -4.189 1.00 94.00 272 SER A N 1
ATOM 2023 C CA . SER A 1 272 ? 14.931 -7.141 -3.311 1.00 94.00 272 SER A CA 1
ATOM 2024 C C . SER A 1 272 ? 15.759 -7.633 -2.127 1.00 94.00 272 SER A C 1
ATOM 2026 O O . SER A 1 272 ? 15.505 -8.702 -1.559 1.00 94.00 272 SER A O 1
ATOM 2028 N N . GLY A 1 273 ? 16.758 -6.836 -1.757 1.00 90.38 273 GLY A N 1
ATOM 2029 C CA . GLY A 1 273 ? 17.397 -6.908 -0.452 1.00 90.38 273 GLY A CA 1
ATOM 2030 C C . GLY A 1 273 ? 16.456 -6.434 0.656 1.00 90.38 273 GLY A C 1
ATOM 2031 O O . GLY A 1 273 ? 15.328 -6.003 0.406 1.00 90.38 273 GLY A O 1
ATOM 2032 N N . GLN A 1 274 ? 16.924 -6.519 1.898 1.00 87.88 274 GLN A N 1
ATOM 2033 C CA . GLN A 1 274 ? 16.208 -5.918 3.016 1.00 87.88 274 GLN A CA 1
ATOM 2034 C C . GLN A 1 274 ? 16.288 -4.394 2.905 1.00 87.88 274 GLN A C 1
ATOM 2036 O O . GLN A 1 274 ? 17.381 -3.848 2.781 1.00 87.88 274 GLN A O 1
ATOM 2041 N N . ALA A 1 275 ? 15.130 -3.739 2.948 1.00 85.56 275 ALA A N 1
ATOM 2042 C CA . ALA A 1 275 ? 15.049 -2.288 2.998 1.00 85.56 275 ALA A CA 1
ATOM 2043 C C . ALA A 1 275 ? 15.620 -1.763 4.326 1.00 85.56 275 ALA A C 1
ATOM 2045 O O . ALA A 1 275 ? 15.358 -2.362 5.378 1.00 85.56 275 ALA A O 1
ATOM 2046 N N . ILE A 1 276 ? 16.389 -0.672 4.267 1.00 82.00 276 ILE A N 1
ATOM 2047 C CA . ILE A 1 276 ? 17.012 -0.005 5.425 1.00 82.00 276 ILE A CA 1
ATOM 2048 C C . ILE A 1 276 ? 16.728 1.490 5.451 1.00 82.00 276 ILE A C 1
ATOM 2050 O O . ILE A 1 276 ? 16.556 2.071 4.356 1.00 82.00 276 ILE A O 1
#

Sequence (276 aa):
MIVFPKFIRGTVTVDGVATPRTEIEVGVVCPQGVTCPEHQPIKIRFHWVCGTTEANLAGSFVCKETDFDVTTSVFGKVVFNADGTPITGSAPVAPGTPPAAECNRGYLIGWVINPANDQPIKFDGLVGDAVLRESNTAASAYGAIPIQADPTLANGAAITTTADALTGTQSLVFDGGPGHYQAVTGAIQADVKFDNGSVAPFNATYLTLLTLDVRSNLPNFPTFVDLNFYNETERLTSTATEFICWEEVQLSDLDASLNQMAQGVRKGLVVSGQAI

pLDDT: mean 91.37, std 8.39, range [49.28, 98.38]

Foldseek 3Di:
DWKFLKAFADWAQAPNDTAGQKKKKKAFAAPPPDDDDVFAKWKKKKKFWAWFDCPDVVCRQFTAIDIDIFMGGHRTMAMAHQCQDDGPPGDATPPHRDHHRPDRMGMMDMFTADPVPRFGFFDQTMWIKMWGDPHNPDIDMDIIDGWHWQPPDDGRHGQDFDQDPPHGDTDADAPSDPSGIDHDQQKDKDKFFFADPDDPPGDWTKDKDFDRRDDHRDGDDKKKKKKWKQAPVRDIDIFIDITHGIDIGTQCNRPVCRHCVNSVHGMIMMIIDHID